Protein AF-W7QAE5-F1 (afdb_monomer_lite)

Sequence (226 aa):
MSLDELYRREYGRVLASLIRRFGYFELAEDAVQAAFEAAVVQWPVEGWPPNPVSWLIATARHKVVDQLRHQQMRERKSDELNQYLSLLLERDLEAEPLDSLRLIFACCHPALARPAQVALTLHTLGGLRTEEIARAFMVPVPTLAQRLVRAKAKIRDAGIPFEVPEDSDLDERLESVLAVIYLIFNEGYAASFGDDWVRADLCAEAIRLGRMLVRLLPAEREVRGL

Radius of gyration: 17.9 Å; chains: 1; bounding box: 50×42×42 Å

Foldseek 3Di:
DDLVLCLQQQQLLLLLLVCQLPVANVLSNVLLVVLSVVCVVPCVPPNADPDNNQSSNLSSLVSSLVVVVVVCVVVVDDPVVVVVSVVSNVDRGDRDLCSSVLVLLLLLAPLQDLLLSLLLCCVNQSVDDLVLSCVVVVHDSVVSVVSPVVSSVSSVVVVPDSDQDDPVRNPSSVVSSLVSLVVLLCCQCQVPDDPDRHNVSSNVSSVSNLVVCCVVCVVDPSSVVD

pLDDT: mean 85.57, std 8.17, range [57.91, 97.69]

Structure (mmCIF, N/CA/C/O backbone):
data_AF-W7QAE5-F1
#
_entry.id   AF-W7QAE5-F1
#
loop_
_atom_site.group_PDB
_atom_site.id
_atom_site.type_symbol
_atom_site.label_atom_id
_atom_site.label_alt_id
_atom_site.label_comp_id
_atom_site.label_asym_id
_atom_site.label_entity_id
_atom_site.label_seq_id
_atom_site.pdbx_PDB_ins_code
_atom_site.Cartn_x
_atom_site.Cartn_y
_atom_site.Cartn_z
_atom_site.occupancy
_atom_site.B_iso_or_equiv
_atom_site.auth_seq_id
_atom_site.auth_comp_id
_atom_site.auth_asym_id
_atom_site.auth_atom_id
_atom_site.pdbx_PDB_model_num
ATOM 1 N N . MET A 1 1 ? 13.932 11.090 12.006 1.00 78.81 1 MET A N 1
ATOM 2 C CA . MET A 1 1 ? 12.886 10.614 11.090 1.00 78.81 1 MET A CA 1
ATOM 3 C C . MET A 1 1 ? 11.818 11.686 11.026 1.00 78.81 1 MET A C 1
ATOM 5 O O . MET A 1 1 ? 11.295 12.041 12.076 1.00 78.81 1 MET A O 1
ATOM 9 N N . SER A 1 2 ? 11.577 12.263 9.853 1.00 88.94 2 SER A N 1
ATOM 10 C CA . SER A 1 2 ? 10.486 13.218 9.630 1.00 88.94 2 SER A CA 1
ATOM 11 C C . SER A 1 2 ? 9.156 12.485 9.399 1.00 88.94 2 SER A C 1
ATOM 13 O O . SER A 1 2 ? 9.133 11.270 9.191 1.00 88.94 2 SER A O 1
ATOM 15 N N . LEU A 1 3 ? 8.032 13.206 9.442 1.00 89.12 3 LEU A N 1
ATOM 16 C CA . LEU A 1 3 ? 6.727 12.617 9.121 1.00 89.12 3 LEU A CA 1
ATOM 17 C C . LEU A 1 3 ? 6.619 12.230 7.638 1.00 89.12 3 LEU A C 1
ATOM 19 O O . LEU A 1 3 ? 6.014 11.210 7.331 1.00 89.12 3 LEU A O 1
ATOM 23 N N . ASP A 1 4 ? 7.250 12.994 6.741 1.00 85.81 4 ASP A N 1
ATOM 24 C CA . ASP A 1 4 ? 7.322 12.672 5.308 1.00 85.81 4 ASP A CA 1
ATOM 25 C C . ASP A 1 4 ? 8.106 11.373 5.067 1.00 85.81 4 ASP A C 1
ATOM 27 O O . ASP A 1 4 ? 7.647 10.485 4.351 1.00 85.81 4 ASP A O 1
ATOM 31 N N . GLU A 1 5 ? 9.244 11.206 5.748 1.00 84.38 5 GLU A N 1
ATOM 32 C CA . GLU A 1 5 ? 10.026 9.964 5.706 1.00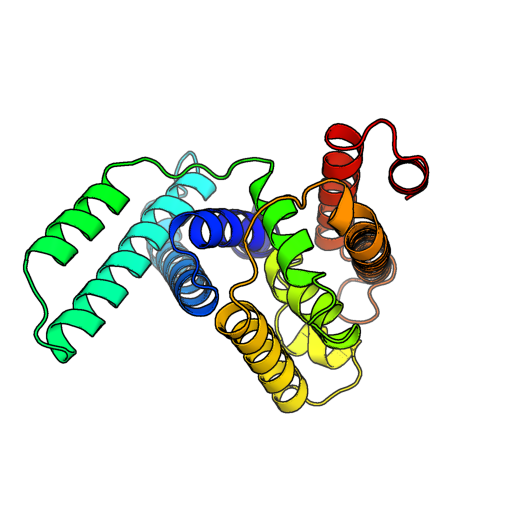 84.38 5 GLU A CA 1
ATOM 33 C C . GLU A 1 5 ? 9.224 8.771 6.242 1.00 84.38 5 GLU A C 1
ATOM 35 O O . GLU A 1 5 ? 9.270 7.683 5.666 1.00 84.38 5 GLU A O 1
ATOM 40 N N . LEU A 1 6 ? 8.470 8.964 7.333 1.00 89.12 6 LEU A N 1
ATOM 41 C CA . LEU A 1 6 ? 7.596 7.922 7.870 1.00 89.12 6 LEU A CA 1
ATOM 42 C C . LEU A 1 6 ? 6.481 7.571 6.880 1.00 89.12 6 LEU A C 1
ATOM 44 O O . LEU A 1 6 ? 6.208 6.390 6.682 1.00 89.12 6 LEU A O 1
ATOM 48 N N . TYR A 1 7 ? 5.853 8.573 6.260 1.00 88.38 7 TYR A N 1
ATOM 49 C CA . TYR A 1 7 ? 4.799 8.372 5.270 1.00 88.38 7 TYR A CA 1
ATOM 50 C C . TYR A 1 7 ? 5.299 7.505 4.118 1.00 88.38 7 TYR A C 1
ATOM 52 O O . TYR A 1 7 ? 4.759 6.425 3.894 1.00 88.38 7 TYR A O 1
ATOM 60 N N . ARG A 1 8 ? 6.390 7.908 3.458 1.00 80.62 8 ARG A N 1
ATOM 61 C CA . ARG A 1 8 ? 6.953 7.158 2.323 1.00 80.62 8 ARG A CA 1
ATOM 62 C C . ARG A 1 8 ? 7.313 5.722 2.694 1.00 80.62 8 ARG A C 1
ATOM 64 O O . ARG A 1 8 ? 7.104 4.813 1.901 1.00 80.62 8 ARG A O 1
ATOM 71 N N . ARG A 1 9 ? 7.829 5.509 3.909 1.00 82.81 9 ARG A N 1
ATOM 72 C CA . ARG A 1 9 ? 8.307 4.195 4.352 1.00 82.81 9 ARG A CA 1
ATOM 73 C C . ARG A 1 9 ? 7.203 3.264 4.850 1.00 82.81 9 ARG A C 1
ATOM 75 O O . ARG A 1 9 ? 7.307 2.052 4.689 1.00 82.81 9 ARG A O 1
ATOM 82 N N . GLU A 1 10 ? 6.187 3.795 5.523 1.00 87.25 10 GLU A N 1
ATOM 83 C CA . GLU A 1 10 ? 5.230 2.979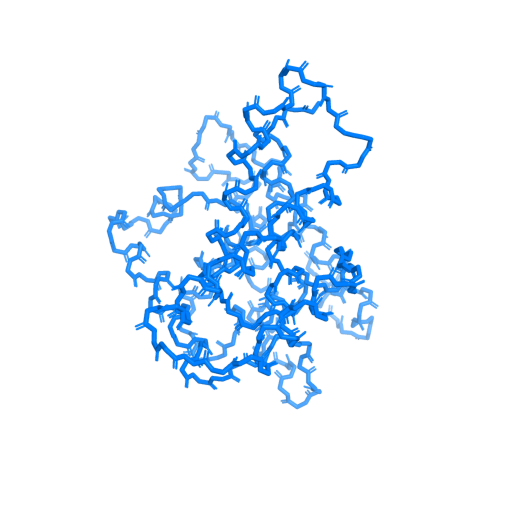 6.281 1.00 87.25 10 GLU A CA 1
ATOM 84 C C . GLU A 1 10 ? 3.812 3.010 5.699 1.00 87.25 10 GLU A C 1
ATOM 86 O O . GLU A 1 10 ? 3.018 2.133 6.044 1.00 87.25 10 GLU A O 1
ATOM 91 N N . TYR A 1 11 ? 3.493 3.929 4.775 1.00 89.12 11 TYR A N 1
ATOM 92 C CA . TYR A 1 11 ? 2.167 4.025 4.148 1.00 89.12 11 TYR A CA 1
ATOM 93 C C . TYR A 1 11 ? 1.683 2.675 3.611 1.00 89.12 11 TYR A C 1
ATOM 95 O O . TYR A 1 11 ? 0.620 2.202 4.011 1.00 89.12 11 TYR A O 1
ATOM 103 N N . GLY A 1 12 ? 2.494 2.001 2.789 1.00 87.62 12 GLY A N 1
ATOM 104 C CA . GLY A 1 12 ? 2.104 0.727 2.186 1.00 87.62 12 GLY A CA 1
ATOM 105 C C . GLY A 1 12 ? 1.929 -0.412 3.187 1.00 87.62 12 GLY A C 1
ATOM 106 O O . GLY A 1 12 ? 1.101 -1.298 2.979 1.00 87.62 12 GLY A O 1
ATOM 107 N N . ARG A 1 13 ? 2.652 -0.384 4.313 1.00 87.44 13 ARG A N 1
ATOM 108 C CA . ARG A 1 13 ? 2.500 -1.377 5.388 1.00 87.44 13 ARG A CA 1
ATOM 109 C C . ARG A 1 13 ? 1.215 -1.158 6.177 1.00 87.44 13 ARG A C 1
ATOM 111 O O . ARG A 1 13 ? 0.498 -2.123 6.439 1.00 87.44 13 ARG A O 1
ATOM 118 N N . VAL A 1 14 ? 0.910 0.092 6.523 1.00 91.56 14 VAL A N 1
ATOM 119 C CA . VAL A 1 14 ? -0.344 0.452 7.200 1.00 91.56 14 VAL A CA 1
ATOM 120 C C . VAL A 1 14 ? -1.532 0.137 6.286 1.00 91.56 14 VAL A C 1
ATOM 122 O O . VAL A 1 14 ? -2.479 -0.520 6.715 1.00 91.56 14 VAL A O 1
ATOM 125 N N . LEU A 1 15 ? -1.446 0.517 5.007 1.00 91.50 15 LEU A N 1
ATOM 126 C CA . LEU A 1 15 ? -2.477 0.256 4.007 1.00 91.50 15 LEU A CA 1
ATOM 127 C C . LEU A 1 15 ? -2.736 -1.245 3.833 1.00 91.50 15 LEU A C 1
ATOM 129 O O . LEU A 1 15 ? -3.882 -1.683 3.913 1.00 91.50 15 LEU A O 1
ATOM 133 N N . ALA A 1 16 ? -1.685 -2.049 3.650 1.00 89.38 16 ALA A N 1
ATOM 134 C CA . ALA A 1 16 ? -1.826 -3.492 3.478 1.00 89.38 16 ALA A CA 1
ATOM 135 C C . ALA A 1 16 ? -2.468 -4.179 4.699 1.00 89.38 16 ALA A C 1
ATOM 137 O O . ALA A 1 16 ? -3.303 -5.070 4.534 1.00 89.38 16 ALA A O 1
ATOM 138 N N . SER A 1 17 ? -2.136 -3.726 5.914 1.00 89.81 17 SER A N 1
ATOM 139 C CA . SER A 1 17 ? -2.743 -4.225 7.156 1.00 89.81 17 SER A CA 1
ATOM 140 C C . SER A 1 17 ? -4.253 -3.957 7.203 1.00 89.81 17 SER A C 1
ATOM 142 O O . SER A 1 17 ? -5.039 -4.851 7.532 1.00 89.81 17 SER A O 1
ATOM 144 N N . LEU A 1 18 ? -4.687 -2.756 6.800 1.00 90.75 18 LEU A N 1
ATOM 145 C CA . LEU A 1 18 ? -6.112 -2.426 6.723 1.00 90.75 18 LEU A CA 1
ATOM 146 C C . LEU A 1 18 ? -6.831 -3.199 5.619 1.00 90.75 18 LEU A C 1
ATOM 148 O O . LEU A 1 18 ? -7.907 -3.745 5.860 1.00 90.75 18 LEU A O 1
ATOM 152 N N . ILE A 1 19 ? -6.247 -3.281 4.424 1.00 88.56 19 ILE A N 1
ATOM 153 C CA . ILE A 1 19 ? -6.849 -3.994 3.294 1.00 88.56 19 ILE A CA 1
ATOM 154 C C . ILE A 1 19 ? -7.066 -5.467 3.641 1.00 88.56 19 ILE A C 1
ATOM 156 O O . ILE A 1 19 ? -8.148 -5.989 3.390 1.00 88.56 19 ILE A O 1
ATOM 160 N N . ARG A 1 20 ? -6.100 -6.127 4.291 1.00 86.19 20 ARG A N 1
ATOM 161 C CA . ARG A 1 20 ? -6.274 -7.510 4.755 1.00 86.19 20 ARG A CA 1
ATOM 162 C C . ARG A 1 20 ? -7.489 -7.663 5.668 1.00 86.19 20 ARG A C 1
ATOM 164 O O . ARG A 1 20 ? -8.192 -8.668 5.600 1.00 86.19 20 ARG A O 1
ATOM 171 N N . ARG A 1 21 ? -7.723 -6.694 6.555 1.00 84.50 21 ARG A N 1
ATOM 172 C CA . ARG A 1 21 ? -8.799 -6.778 7.544 1.00 84.50 21 ARG A CA 1
ATOM 173 C C . ARG A 1 21 ? -10.170 -6.449 6.968 1.00 84.50 21 ARG A C 1
ATOM 175 O O . ARG A 1 21 ? -11.147 -7.091 7.348 1.00 84.50 21 ARG A O 1
ATOM 182 N N . PHE A 1 22 ? -10.239 -5.423 6.128 1.00 83.00 22 PHE A N 1
ATOM 183 C CA . PHE A 1 22 ? -11.499 -4.833 5.683 1.00 83.00 22 PHE A CA 1
ATOM 184 C C . PHE A 1 22 ? -11.856 -5.188 4.237 1.00 83.00 22 PHE A C 1
ATOM 186 O O . PHE A 1 22 ? -13.024 -5.105 3.882 1.00 83.00 22 PHE A O 1
ATOM 193 N N . GLY A 1 23 ? -10.890 -5.592 3.409 1.00 77.88 23 GLY A N 1
ATOM 194 C CA . GLY A 1 23 ? -11.098 -6.007 2.017 1.00 77.88 23 GLY A CA 1
ATOM 195 C C . GLY A 1 23 ? -11.379 -4.867 1.032 1.00 77.88 23 GLY A C 1
ATOM 196 O O . GLY A 1 23 ? -11.595 -5.123 -0.149 1.00 77.88 23 GLY A O 1
ATOM 197 N N . TYR A 1 24 ? -11.372 -3.610 1.487 1.00 80.38 24 TYR A N 1
ATOM 198 C CA . TYR A 1 24 ? -11.731 -2.449 0.670 1.00 80.38 24 TYR A CA 1
ATOM 199 C C . TYR A 1 24 ? -10.552 -1.496 0.506 1.00 80.38 24 TYR A C 1
ATOM 201 O O . TYR A 1 24 ? -10.087 -0.903 1.475 1.00 80.38 24 TYR A O 1
ATOM 209 N N . PHE A 1 25 ? -10.116 -1.327 -0.744 1.00 84.06 25 PHE A N 1
ATOM 210 C CA . PHE A 1 25 ? -8.968 -0.496 -1.103 1.00 84.06 25 PHE A CA 1
ATOM 211 C C . PHE A 1 25 ? -9.183 0.980 -0.746 1.00 84.06 25 PHE A C 1
ATOM 213 O O . PHE A 1 25 ? -8.441 1.534 0.055 1.00 84.06 25 PHE A O 1
ATOM 220 N N . GLU A 1 26 ? -10.246 1.577 -1.289 1.00 84.25 26 GLU A N 1
ATOM 221 C CA . GLU A 1 26 ? -10.556 3.007 -1.125 1.00 84.25 26 GLU A CA 1
ATOM 222 C C . GLU A 1 26 ? -10.764 3.370 0.352 1.00 84.25 26 GLU A C 1
ATOM 224 O O . GLU A 1 26 ? -10.181 4.317 0.865 1.00 84.25 26 GLU A O 1
ATOM 229 N N . LEU A 1 27 ? -11.533 2.544 1.070 1.00 88.00 27 LEU A N 1
ATOM 230 C CA . LEU A 1 27 ? -11.813 2.745 2.491 1.00 88.00 27 LEU A CA 1
ATOM 231 C C . LEU A 1 27 ? -10.533 2.695 3.336 1.00 88.00 27 LEU A C 1
ATOM 233 O O . LEU A 1 27 ? -10.376 3.457 4.287 1.00 88.00 27 LEU A O 1
ATOM 237 N N . ALA A 1 28 ? -9.619 1.785 2.998 1.00 91.25 28 ALA A N 1
ATOM 238 C CA . ALA A 1 28 ? -8.342 1.683 3.678 1.00 91.25 28 ALA A CA 1
ATOM 239 C C . ALA A 1 28 ? -7.451 2.897 3.379 1.00 91.25 28 ALA A C 1
ATOM 241 O O . ALA A 1 28 ? -6.862 3.445 4.306 1.00 91.25 28 ALA A O 1
ATOM 242 N N . GLU A 1 29 ? -7.368 3.352 2.128 1.00 90.56 29 GLU A N 1
ATOM 243 C CA . GLU A 1 29 ? -6.557 4.519 1.761 1.00 90.56 29 GLU A CA 1
ATOM 244 C C . GLU A 1 29 ? -7.030 5.799 2.442 1.00 90.56 29 GLU A C 1
ATOM 246 O O . GLU A 1 29 ? -6.207 6.487 3.049 1.00 90.56 29 GLU A O 1
ATOM 251 N N . ASP A 1 30 ? -8.335 6.077 2.401 1.00 91.62 30 ASP A N 1
ATOM 252 C CA . ASP A 1 30 ? -8.932 7.239 3.064 1.00 91.62 30 ASP A CA 1
ATOM 253 C C . ASP A 1 30 ? -8.624 7.223 4.566 1.00 91.62 30 ASP A C 1
ATOM 255 O O . ASP A 1 30 ? -8.260 8.237 5.165 1.00 91.62 30 ASP A O 1
ATOM 259 N N . ALA A 1 31 ? -8.720 6.048 5.189 1.00 94.50 31 ALA A N 1
ATOM 260 C CA . ALA A 1 31 ? -8.428 5.887 6.602 1.00 94.50 31 ALA A CA 1
ATOM 261 C C . ALA A 1 31 ? -6.942 6.076 6.939 1.00 94.50 31 ALA A C 1
ATOM 263 O O . ALA A 1 31 ? -6.628 6.695 7.960 1.00 94.50 31 ALA A O 1
ATOM 264 N N . VAL A 1 32 ? -6.024 5.570 6.105 1.00 94.31 32 VAL A N 1
ATOM 265 C CA . VAL A 1 32 ? -4.583 5.806 6.284 1.00 94.31 32 VAL A CA 1
ATOM 266 C C . VAL A 1 32 ? -4.268 7.291 6.134 1.00 94.31 32 VAL A C 1
ATOM 268 O O . VAL A 1 32 ? -3.558 7.841 6.974 1.00 94.31 32 VAL A O 1
ATOM 271 N N . GLN A 1 33 ? -4.822 7.961 5.121 1.00 92.94 33 GLN A N 1
ATOM 272 C CA . GLN A 1 33 ? -4.641 9.403 4.931 1.00 92.94 33 GLN A CA 1
ATOM 273 C C . GLN A 1 33 ? -5.141 10.187 6.148 1.00 92.94 33 GLN A C 1
ATOM 275 O O . GLN A 1 33 ? -4.377 10.959 6.724 1.00 92.94 33 GLN A O 1
ATOM 280 N N . ALA A 1 34 ? -6.350 9.897 6.632 1.00 95.12 34 ALA A N 1
ATOM 281 C CA . ALA A 1 34 ? -6.903 10.527 7.829 1.00 95.12 34 ALA A CA 1
ATOM 282 C C . ALA A 1 34 ? -6.068 10.261 9.100 1.00 95.12 34 ALA A C 1
ATOM 284 O O . ALA A 1 34 ? -6.032 11.093 10.010 1.00 95.12 34 ALA A O 1
ATOM 285 N N . ALA A 1 35 ? -5.392 9.112 9.194 1.00 96.25 35 ALA A N 1
ATOM 286 C CA . ALA A 1 35 ? -4.477 8.825 10.297 1.00 96.25 35 ALA A CA 1
ATOM 287 C C . ALA A 1 35 ? -3.186 9.650 10.212 1.00 96.25 35 ALA A C 1
ATOM 289 O O . ALA A 1 35 ? -2.729 10.169 11.230 1.00 96.25 35 ALA A O 1
ATOM 290 N N . PHE A 1 36 ? -2.620 9.823 9.015 1.00 95.19 36 PHE A N 1
ATOM 291 C CA . PHE A 1 36 ? -1.477 10.716 8.817 1.00 95.19 36 PHE A CA 1
ATOM 292 C C . PHE A 1 36 ? -1.849 12.186 9.038 1.00 95.19 36 PHE A C 1
ATOM 294 O O . PHE A 1 36 ? -1.081 12.907 9.667 1.00 95.19 36 PHE A O 1
ATOM 301 N N . GLU A 1 37 ? -3.035 12.626 8.617 1.00 95.81 37 GLU A N 1
ATOM 302 C CA . GLU A 1 37 ? -3.555 13.962 8.937 1.00 95.81 37 GLU A CA 1
ATOM 303 C C . GLU A 1 37 ? -3.645 14.182 10.452 1.00 95.81 37 GLU A C 1
ATOM 305 O O . GLU A 1 37 ? -3.198 15.210 10.963 1.00 95.81 37 GLU A O 1
ATOM 310 N N . ALA A 1 38 ? -4.154 13.195 11.195 1.00 96.31 38 ALA A N 1
ATOM 311 C CA . ALA A 1 38 ? -4.186 13.258 12.652 1.00 96.31 38 ALA A CA 1
ATOM 312 C C . ALA A 1 38 ? -2.770 13.336 13.254 1.00 96.31 38 ALA A C 1
ATOM 314 O O . ALA A 1 38 ? -2.539 14.125 14.169 1.00 96.31 38 ALA A O 1
ATOM 315 N N . ALA A 1 39 ? -1.806 12.586 12.710 1.00 96.44 39 ALA A N 1
ATOM 316 C CA . ALA A 1 39 ? -0.406 12.647 13.132 1.00 96.44 39 ALA A CA 1
ATOM 317 C C . ALA A 1 39 ? 0.219 14.039 12.913 1.00 96.44 39 ALA A C 1
ATOM 319 O O . ALA A 1 39 ? 0.919 14.530 13.800 1.00 96.44 39 ALA A O 1
ATOM 320 N N . VAL A 1 40 ? -0.069 14.700 11.778 1.00 96.12 40 VAL A N 1
ATOM 321 C CA . VAL A 1 40 ? 0.389 16.078 11.485 1.00 96.12 40 VAL A CA 1
ATOM 322 C C . VAL A 1 40 ? -0.070 17.053 12.569 1.00 96.12 40 VAL A C 1
ATOM 324 O O . VAL A 1 40 ? 0.682 17.950 12.942 1.00 96.12 40 VAL A O 1
ATOM 327 N N . VAL A 1 41 ? -1.294 16.892 13.071 1.00 95.69 41 VAL A N 1
ATOM 328 C CA . VAL A 1 41 ? -1.876 17.796 14.071 1.00 95.69 41 VAL A CA 1
ATOM 329 C C . VAL A 1 41 ? -1.401 17.453 15.485 1.00 95.69 41 VAL A C 1
ATOM 331 O O . VAL A 1 41 ? -1.060 18.350 16.253 1.00 95.69 41 VAL A O 1
ATOM 334 N N . GLN A 1 42 ? -1.371 16.167 15.838 1.00 95.69 42 GLN A N 1
ATOM 335 C CA . GLN A 1 42 ? -1.201 15.722 17.222 1.00 95.69 42 GLN A CA 1
ATOM 336 C C . GLN A 1 42 ? 0.268 15.609 17.648 1.00 95.69 42 GLN A C 1
ATOM 338 O O . GLN A 1 42 ? 0.634 16.063 18.733 1.00 95.69 42 GLN A O 1
ATOM 343 N N . TRP A 1 43 ? 1.139 15.042 16.808 1.00 96.19 43 TRP A N 1
ATOM 344 C CA . TRP A 1 43 ? 2.523 14.743 17.203 1.00 96.19 43 TRP A CA 1
ATOM 345 C C . TRP A 1 43 ? 3.407 15.974 17.453 1.00 96.19 43 TRP A C 1
ATOM 347 O O . TRP A 1 43 ? 4.276 15.888 18.321 1.00 96.19 43 TRP A O 1
ATOM 357 N N . PRO A 1 44 ? 3.226 17.129 16.779 1.00 94.56 44 PRO A N 1
ATOM 358 C CA . PRO A 1 44 ? 3.975 18.336 17.132 1.00 94.56 44 PRO A CA 1
ATOM 359 C C . PRO A 1 44 ? 3.673 18.862 18.540 1.00 94.56 44 PRO A C 1
ATOM 361 O O . PRO A 1 44 ? 4.527 19.516 19.134 1.00 94.56 44 PRO A O 1
ATOM 364 N N . VAL A 1 45 ? 2.471 18.593 19.065 1.00 94.75 45 VAL A N 1
ATOM 365 C CA . VAL A 1 45 ? 2.017 19.076 20.379 1.00 94.75 45 VAL A CA 1
ATOM 366 C C . VAL A 1 45 ? 2.299 18.047 21.473 1.00 94.75 45 VAL A C 1
ATOM 368 O O . VAL A 1 45 ? 2.824 18.393 22.526 1.00 94.75 45 VAL A O 1
ATOM 371 N N . GLU A 1 46 ? 1.964 16.783 21.225 1.00 94.69 46 GLU A N 1
ATOM 372 C CA . GLU A 1 46 ? 2.027 15.707 22.225 1.00 94.69 46 GLU A CA 1
ATOM 373 C C . GLU A 1 46 ? 3.339 14.912 22.181 1.00 94.69 46 GLU A C 1
ATOM 375 O O . GLU A 1 46 ? 3.630 14.119 23.077 1.00 94.69 46 GLU A O 1
ATOM 380 N N . GLY A 1 47 ? 4.155 15.142 21.153 1.00 93.00 47 GLY A N 1
ATOM 381 C CA . GLY A 1 47 ? 5.340 14.352 20.865 1.00 93.00 47 GLY A CA 1
ATOM 382 C C . GLY A 1 47 ? 5.032 13.101 20.043 1.00 93.00 47 GLY A C 1
ATOM 383 O O . GLY A 1 47 ? 3.885 12.727 19.791 1.00 93.00 47 GLY A O 1
ATOM 384 N N . TRP A 1 48 ? 6.101 12.449 19.590 1.00 94.62 48 TRP A N 1
ATOM 385 C CA . TRP A 1 48 ? 5.992 11.219 18.814 1.00 94.62 48 TRP A CA 1
ATOM 386 C C . TRP A 1 48 ? 5.624 10.041 19.723 1.00 94.62 48 TRP A C 1
ATOM 388 O O . TRP A 1 48 ? 6.270 9.852 20.759 1.00 94.62 48 TRP A O 1
ATOM 398 N N . PRO A 1 49 ? 4.645 9.204 19.338 1.00 94.06 49 PRO A N 1
ATOM 399 C CA . PRO A 1 49 ? 4.345 7.988 20.081 1.00 94.06 49 PRO A CA 1
ATOM 400 C C . PRO A 1 49 ? 5.540 7.013 20.039 1.00 94.06 49 PRO A C 1
ATOM 402 O O . PRO A 1 49 ? 6.272 6.985 19.046 1.00 94.06 49 PRO A O 1
ATOM 405 N N . PRO A 1 50 ? 5.719 6.146 21.058 1.00 90.62 50 PRO A N 1
ATOM 406 C CA . PRO A 1 50 ? 6.816 5.169 21.096 1.00 90.62 50 PRO A CA 1
ATOM 407 C C . PRO A 1 50 ? 6.832 4.204 19.903 1.00 90.62 50 PRO A C 1
ATOM 409 O O . PRO A 1 50 ? 7.896 3.772 19.464 1.00 90.62 50 PRO A O 1
ATOM 412 N N . ASN A 1 51 ? 5.651 3.877 19.367 1.00 91.50 51 ASN A N 1
ATOM 413 C CA . ASN A 1 51 ? 5.490 3.101 18.142 1.00 91.50 51 ASN A CA 1
ATOM 414 C C . ASN A 1 51 ? 4.543 3.836 17.168 1.00 91.50 51 ASN A C 1
ATOM 416 O O . ASN A 1 51 ? 3.324 3.647 17.232 1.00 91.50 51 ASN A O 1
ATOM 420 N N . PRO A 1 52 ? 5.089 4.671 16.262 1.00 93.19 52 PRO A N 1
ATOM 421 C CA . PRO A 1 52 ? 4.298 5.442 15.302 1.00 93.19 52 PRO A CA 1
ATOM 422 C C . PRO A 1 52 ? 3.473 4.586 14.345 1.00 93.19 52 PRO A C 1
ATOM 424 O O . PRO A 1 52 ? 2.355 4.959 14.007 1.00 93.19 52 PRO A O 1
ATOM 427 N N . VAL A 1 53 ? 3.985 3.421 13.936 1.00 91.69 53 VAL A N 1
ATOM 428 C CA . VAL A 1 53 ? 3.289 2.540 12.986 1.00 91.69 53 VAL A CA 1
ATOM 429 C C . VAL A 1 53 ? 2.054 1.921 13.633 1.00 91.69 53 VAL A C 1
ATOM 431 O O . VAL A 1 53 ? 0.970 1.990 13.060 1.00 91.69 53 VAL A O 1
ATOM 434 N N . SER A 1 54 ? 2.182 1.376 14.846 1.00 92.06 54 SER A N 1
ATOM 435 C CA . SER A 1 54 ? 1.028 0.840 15.580 1.00 92.06 54 SER A CA 1
ATOM 436 C C . SER A 1 54 ? -0.003 1.925 15.886 1.00 92.06 54 SER A C 1
ATOM 438 O O . SER A 1 54 ? -1.200 1.670 15.780 1.00 92.06 54 SER A O 1
ATOM 440 N N . TRP A 1 55 ? 0.444 3.147 16.198 1.00 95.00 55 TRP A N 1
ATOM 441 C CA . TRP A 1 55 ? -0.458 4.285 16.373 1.00 95.00 55 TRP A CA 1
ATOM 442 C C . TRP A 1 55 ? -1.226 4.600 15.082 1.00 95.00 55 TRP A C 1
ATOM 444 O O . TRP A 1 55 ? -2.446 4.728 15.119 1.00 95.00 55 TRP A O 1
ATOM 454 N N . LEU A 1 56 ? -0.546 4.653 13.930 1.00 95.31 56 LEU A N 1
ATOM 455 C CA . LEU A 1 56 ? -1.186 4.902 12.633 1.00 95.31 56 LEU A CA 1
ATOM 456 C C . LEU A 1 56 ? -2.212 3.820 12.285 1.00 95.31 56 LEU A C 1
ATOM 458 O O . LEU A 1 56 ? -3.320 4.154 11.875 1.00 95.31 56 LEU A O 1
ATOM 462 N N . ILE A 1 57 ? -1.882 2.540 12.491 1.00 93.31 57 ILE A N 1
ATOM 463 C CA . ILE A 1 57 ? -2.811 1.426 12.244 1.00 93.31 57 ILE A CA 1
ATOM 464 C C . ILE A 1 57 ? -4.036 1.538 13.152 1.00 93.31 57 ILE A C 1
ATOM 466 O O . ILE A 1 57 ? -5.164 1.432 12.673 1.00 93.31 57 ILE A O 1
ATOM 470 N N . ALA A 1 58 ? -3.836 1.794 14.447 1.00 92.94 58 ALA A N 1
ATOM 471 C CA . ALA A 1 58 ? -4.930 1.940 15.401 1.00 92.94 58 ALA A CA 1
ATOM 472 C C . ALA A 1 58 ? -5.837 3.131 15.053 1.00 92.94 58 ALA A C 1
ATOM 474 O O . ALA A 1 58 ? -7.062 2.993 15.041 1.00 92.94 58 ALA A O 1
ATOM 475 N N . THR A 1 59 ? -5.257 4.287 14.726 1.00 94.94 59 THR A N 1
ATOM 476 C CA . THR A 1 59 ? -6.001 5.484 14.315 1.00 94.94 59 THR A CA 1
ATOM 477 C C . THR A 1 59 ? -6.775 5.230 13.025 1.00 94.94 59 THR A C 1
ATOM 479 O O . THR A 1 59 ? -7.976 5.497 12.967 1.00 94.94 59 THR A O 1
ATOM 482 N N . ALA A 1 60 ? -6.136 4.650 12.010 1.00 94.38 60 ALA A N 1
ATOM 483 C CA . ALA A 1 60 ? -6.782 4.368 10.736 1.00 94.38 60 ALA A CA 1
ATOM 484 C C . ALA A 1 60 ? -7.905 3.325 10.883 1.00 94.38 60 ALA A C 1
ATOM 486 O O . ALA A 1 60 ? -8.980 3.479 10.308 1.00 94.38 60 ALA A O 1
ATOM 487 N N . ARG A 1 61 ? -7.730 2.311 11.739 1.00 91.56 61 ARG A N 1
ATOM 488 C CA . ARG A 1 61 ? -8.778 1.326 12.054 1.00 91.56 61 ARG A CA 1
ATOM 489 C C . ARG A 1 61 ? -10.046 1.992 12.602 1.00 91.56 61 ARG A C 1
ATOM 491 O O . ARG A 1 61 ? -11.146 1.638 12.178 1.00 91.56 61 ARG A O 1
ATOM 498 N N . HIS A 1 62 ? -9.905 2.965 13.505 1.00 91.88 62 HIS A N 1
ATOM 499 C CA . HIS A 1 62 ? -11.050 3.739 13.995 1.00 91.88 62 HIS A CA 1
ATOM 500 C C . HIS A 1 62 ? -11.718 4.528 12.864 1.00 91.88 62 HIS A C 1
ATOM 502 O O . HIS A 1 62 ? -12.937 4.468 12.727 1.00 91.88 62 HIS A O 1
ATOM 508 N N . LYS A 1 63 ? -10.930 5.173 11.992 1.00 92.81 63 LYS A N 1
ATOM 509 C CA . LYS A 1 63 ? -11.454 5.924 10.839 1.00 92.81 63 LYS A CA 1
ATOM 510 C C . LYS A 1 63 ? -12.270 5.051 9.883 1.00 92.81 63 LYS A C 1
ATOM 512 O O . LYS A 1 63 ? -13.359 5.466 9.492 1.00 92.81 63 LYS A O 1
ATOM 517 N N . VAL A 1 64 ? -11.802 3.838 9.573 1.00 91.06 64 VAL A N 1
ATOM 518 C CA . VAL A 1 64 ? -12.557 2.870 8.756 1.00 91.06 64 VAL A CA 1
ATOM 519 C C . VAL A 1 64 ? -13.923 2.574 9.381 1.00 91.06 64 VAL A C 1
ATOM 521 O O . VAL A 1 64 ? -14.954 2.626 8.710 1.00 91.06 64 VAL A O 1
ATOM 524 N N . VAL A 1 65 ? -13.950 2.263 10.679 1.00 87.62 65 VAL A N 1
ATOM 525 C CA . VAL A 1 65 ? -15.193 1.907 11.376 1.00 87.62 65 VAL A CA 1
ATOM 526 C C . VAL A 1 65 ? -16.152 3.090 11.461 1.00 87.62 65 VAL A C 1
ATOM 528 O O . VAL A 1 65 ? -17.351 2.911 11.242 1.00 87.62 65 VAL A O 1
ATOM 531 N N . ASP A 1 66 ? -15.644 4.294 11.710 1.00 88.38 66 ASP A N 1
ATOM 532 C CA . ASP A 1 66 ? -16.451 5.513 11.736 1.00 88.38 66 ASP A CA 1
ATOM 533 C C . ASP A 1 66 ? -17.097 5.785 10.370 1.00 88.38 66 ASP A C 1
ATOM 535 O O . ASP A 1 66 ? -18.296 6.067 10.292 1.00 88.38 66 ASP A O 1
ATOM 539 N N . GLN A 1 67 ? -16.349 5.620 9.276 1.00 85.38 67 GLN A N 1
ATOM 540 C CA . GLN A 1 67 ? -16.882 5.748 7.917 1.00 85.38 67 GLN A CA 1
ATOM 541 C C . GLN A 1 67 ? -17.976 4.709 7.624 1.00 85.38 67 GLN A C 1
ATOM 543 O O . GLN A 1 67 ? -19.041 5.066 7.113 1.00 85.38 67 GLN A O 1
ATOM 548 N N . LEU A 1 68 ? -17.768 3.445 8.011 1.00 83.50 68 LEU A N 1
ATOM 549 C CA . LEU A 1 68 ? -18.766 2.382 7.840 1.00 83.50 68 LEU A CA 1
ATOM 550 C C . LEU A 1 68 ? -20.036 2.639 8.663 1.00 83.50 68 LEU A C 1
ATOM 552 O O . LEU A 1 68 ? -21.143 2.419 8.165 1.00 83.50 68 LEU A O 1
ATOM 556 N N . ARG A 1 69 ? -19.901 3.151 9.892 1.00 83.06 69 ARG A N 1
ATOM 557 C CA . ARG A 1 69 ? -21.039 3.569 10.727 1.00 83.06 69 ARG A CA 1
ATOM 558 C C . ARG A 1 69 ? -21.804 4.724 10.086 1.00 83.06 69 ARG A C 1
ATOM 560 O O . ARG A 1 69 ? -23.032 4.690 10.020 1.00 83.06 69 ARG A O 1
ATOM 567 N N . HIS A 1 70 ? -21.102 5.727 9.558 1.00 80.50 70 HIS A N 1
ATOM 568 C CA . HIS A 1 70 ? -21.731 6.850 8.862 1.00 80.50 70 HIS A CA 1
ATOM 569 C C . HIS A 1 70 ? -22.489 6.418 7.601 1.00 80.50 70 HIS A C 1
ATOM 571 O O . HIS A 1 70 ? -23.594 6.910 7.355 1.00 80.50 70 HIS A O 1
ATOM 577 N N . GLN A 1 71 ? -21.940 5.484 6.822 1.00 76.25 71 GLN A N 1
ATOM 578 C CA . GLN A 1 71 ? -22.625 4.929 5.656 1.00 76.25 71 GLN A CA 1
ATOM 579 C C . GLN A 1 71 ? -23.897 4.164 6.059 1.00 76.25 71 GLN A C 1
ATOM 581 O O . GLN A 1 71 ? -24.947 4.343 5.446 1.00 76.25 71 GLN A O 1
ATOM 586 N N . GLN A 1 72 ? -23.858 3.400 7.152 1.00 72.81 72 GLN A N 1
ATOM 587 C CA . GLN A 1 72 ? -25.035 2.688 7.664 1.00 72.81 72 GLN A CA 1
ATOM 588 C C . GLN A 1 72 ? -26.124 3.600 8.213 1.00 72.81 72 GLN A C 1
ATOM 590 O O . GLN A 1 72 ? -27.300 3.347 7.965 1.00 72.81 72 GLN A O 1
ATOM 595 N N . MET A 1 73 ? -25.758 4.670 8.923 1.00 67.50 73 MET A N 1
ATOM 596 C CA . MET A 1 73 ? -26.727 5.664 9.394 1.00 67.50 73 MET A CA 1
ATOM 597 C C . MET A 1 73 ? -27.508 6.280 8.228 1.00 67.50 73 MET A C 1
ATOM 599 O O . MET A 1 73 ? -28.697 6.572 8.363 1.00 67.50 73 MET A O 1
ATOM 603 N N . ARG A 1 74 ? -26.866 6.429 7.061 1.00 67.94 74 ARG A N 1
ATOM 604 C CA . ARG A 1 74 ? -27.527 6.857 5.819 1.00 67.94 74 ARG A CA 1
ATOM 605 C C . ARG A 1 74 ? -28.443 5.773 5.234 1.00 67.94 74 ARG A C 1
ATOM 607 O O . ARG A 1 74 ? -29.484 6.112 4.682 1.00 67.94 74 ARG A O 1
ATOM 614 N N . GLU A 1 75 ? -28.091 4.496 5.387 1.00 70.62 75 GLU A N 1
ATOM 615 C CA . GLU A 1 75 ? -28.840 3.337 4.868 1.00 70.62 75 GLU A CA 1
ATOM 616 C C . GLU A 1 75 ? -29.891 2.747 5.839 1.00 70.62 75 GLU A C 1
ATOM 618 O O . GLU A 1 75 ? -30.633 1.849 5.447 1.00 70.62 75 GLU A O 1
ATOM 623 N N . ARG A 1 76 ? -29.993 3.242 7.085 1.00 65.50 76 ARG A N 1
ATOM 624 C CA . ARG A 1 76 ? -30.895 2.745 8.155 1.00 65.50 76 ARG A CA 1
ATOM 625 C C . ARG A 1 76 ? -30.789 1.225 8.416 1.00 65.50 76 ARG A C 1
ATOM 627 O O . ARG A 1 76 ? -31.810 0.546 8.522 1.00 65.50 76 ARG A O 1
ATOM 634 N N . LYS A 1 77 ? -29.571 0.675 8.515 1.00 64.25 77 LYS A N 1
ATOM 635 C CA . LYS A 1 77 ? -29.324 -0.764 8.789 1.00 64.25 77 LYS A CA 1
ATOM 636 C C . LYS A 1 77 ? -28.967 -1.089 10.258 1.00 64.25 77 LYS A C 1
ATOM 638 O O . LYS A 1 77 ? -28.545 -0.213 11.000 1.00 64.25 77 LYS A O 1
ATOM 643 N N . SER A 1 78 ? -29.196 -2.368 10.601 1.00 67.88 78 SER A N 1
ATOM 644 C CA . SER A 1 78 ? -29.327 -3.066 11.909 1.00 67.88 78 SER A CA 1
ATOM 645 C C . SER A 1 78 ? -28.168 -2.973 12.929 1.00 67.88 78 SER A C 1
ATOM 647 O O . SER A 1 78 ? -27.001 -2.891 12.552 1.00 67.88 78 SER A O 1
ATOM 649 N N . ASP A 1 79 ? -28.500 -3.129 14.223 1.00 72.25 79 ASP A N 1
ATOM 650 C CA . ASP A 1 79 ? -27.592 -3.224 15.387 1.00 72.25 79 ASP A CA 1
ATOM 651 C C . ASP A 1 79 ? -26.537 -4.346 15.290 1.00 72.25 79 ASP A C 1
ATOM 653 O O . ASP A 1 79 ? -25.444 -4.230 15.850 1.00 72.25 79 ASP A O 1
ATOM 657 N N . GLU A 1 80 ? -26.822 -5.417 14.547 1.00 73.38 80 GLU A N 1
ATOM 658 C CA . GLU A 1 80 ? -25.903 -6.549 14.340 1.00 73.38 80 GLU A CA 1
ATOM 659 C C . GLU A 1 80 ? -24.593 -6.121 13.665 1.00 73.38 80 GLU A C 1
ATOM 661 O O . GLU A 1 80 ? -23.508 -6.598 14.004 1.00 73.38 80 GLU A O 1
ATOM 666 N N . LEU A 1 81 ? -24.671 -5.167 12.737 1.00 72.88 81 LEU A N 1
ATOM 667 C CA . LEU A 1 81 ? -23.498 -4.665 12.037 1.00 72.88 81 LEU A CA 1
ATOM 668 C C . LEU A 1 81 ? -22.661 -3.745 12.938 1.00 72.88 81 LEU A C 1
ATOM 670 O O . LEU A 1 81 ? -21.434 -3.779 12.868 1.00 72.88 81 LEU A O 1
ATOM 674 N N . ASN A 1 82 ? -23.293 -2.999 13.851 1.00 76.75 82 ASN A N 1
ATOM 675 C CA . ASN A 1 82 ? -22.577 -2.240 14.879 1.00 76.75 82 ASN A CA 1
ATOM 676 C C . ASN A 1 82 ? -21.798 -3.166 15.822 1.00 76.75 82 ASN A C 1
ATOM 678 O O . ASN A 1 82 ? -20.647 -2.868 16.141 1.00 76.75 82 ASN A O 1
ATOM 682 N N . GLN A 1 83 ? -22.385 -4.299 16.225 1.00 79.94 83 GLN A N 1
ATOM 683 C CA . GLN A 1 83 ? -21.672 -5.317 17.005 1.00 79.94 83 GLN A CA 1
ATOM 684 C C . GLN A 1 83 ? -20.502 -5.910 16.216 1.00 79.94 83 GLN A C 1
ATOM 686 O O . GLN A 1 83 ? -19.391 -5.981 16.740 1.00 79.94 83 GLN A O 1
ATOM 691 N N . TYR A 1 84 ? -20.710 -6.258 14.943 1.00 80.31 84 TYR A N 1
ATOM 692 C CA . TYR A 1 84 ? -19.638 -6.753 14.079 1.00 80.31 84 TYR A CA 1
ATOM 693 C C . TYR A 1 84 ? -18.479 -5.752 13.957 1.00 80.31 84 TYR A C 1
ATOM 695 O O . TYR A 1 84 ? -17.323 -6.125 14.144 1.00 80.31 84 TYR A O 1
ATOM 703 N N . LEU A 1 85 ? -18.765 -4.470 13.709 1.00 80.69 85 LEU A N 1
ATOM 704 C CA . LEU A 1 85 ? -17.738 -3.428 13.619 1.00 80.69 85 LEU A CA 1
ATOM 705 C C . LEU A 1 85 ? -16.993 -3.212 14.944 1.00 80.69 85 LEU A C 1
ATOM 707 O O . LEU A 1 85 ? -15.784 -2.985 14.926 1.00 80.69 85 LEU A O 1
ATOM 711 N N . SER A 1 86 ? -17.674 -3.317 16.087 1.00 81.44 86 SER A N 1
ATOM 712 C CA . SER A 1 86 ? -17.018 -3.263 17.401 1.00 81.44 86 SER A CA 1
ATOM 713 C C . SER A 1 86 ? -16.058 -4.442 17.600 1.00 81.44 86 SER A C 1
ATOM 715 O O . SER A 1 86 ? -14.911 -4.229 17.985 1.00 81.44 86 SER A O 1
ATOM 717 N N . LEU A 1 87 ? -16.446 -5.660 17.203 1.00 81.00 87 LEU A N 1
ATOM 718 C CA . LEU A 1 87 ? -15.551 -6.827 17.212 1.00 81.00 87 LEU A CA 1
ATOM 719 C C . LEU A 1 87 ? -14.341 -6.657 16.273 1.00 81.00 87 LEU A C 1
ATOM 721 O O . LEU A 1 87 ? -13.270 -7.223 16.515 1.00 81.00 87 LEU A O 1
ATOM 725 N N . LEU A 1 88 ? -14.477 -5.884 15.186 1.00 76.12 88 LEU A N 1
ATOM 726 C CA . LEU A 1 88 ? -13.340 -5.547 14.323 1.00 76.12 88 LEU A CA 1
ATOM 727 C C . LEU A 1 88 ? -12.323 -4.634 15.022 1.00 76.12 88 LEU A C 1
ATOM 729 O O . LEU A 1 88 ? -11.133 -4.763 14.730 1.00 76.12 88 LEU A O 1
ATOM 733 N N . LEU A 1 89 ? -12.772 -3.758 15.929 1.00 78.38 89 LEU A N 1
ATOM 734 C CA . LEU A 1 89 ? -11.918 -2.871 16.728 1.00 78.38 89 LEU A CA 1
ATOM 735 C C . LEU A 1 89 ? -11.245 -3.581 17.905 1.00 78.38 89 LEU A C 1
ATOM 737 O O . LEU A 1 89 ? -10.127 -3.222 18.255 1.00 78.38 89 LEU A O 1
ATOM 741 N N . GLU A 1 90 ? -11.896 -4.572 18.510 1.00 75.88 90 GLU A N 1
ATOM 742 C CA . GLU A 1 90 ? -11.357 -5.280 19.682 1.00 75.88 90 GLU A CA 1
ATOM 743 C C . GLU A 1 90 ? -10.149 -6.167 19.355 1.00 75.88 90 GLU A C 1
ATOM 745 O O . GLU A 1 90 ? -9.322 -6.438 20.222 1.00 75.88 90 GLU A O 1
ATOM 750 N N . ARG A 1 91 ? -10.016 -6.619 18.102 1.00 67.00 91 ARG A N 1
ATOM 751 C CA . ARG A 1 91 ? -8.856 -7.408 17.664 1.00 67.00 91 ARG A CA 1
ATOM 752 C C . ARG A 1 91 ? -7.741 -6.476 17.214 1.00 67.00 91 ARG A C 1
ATOM 754 O O . ARG A 1 91 ? -7.922 -5.708 16.264 1.00 67.00 91 ARG A O 1
ATOM 761 N N . ASP A 1 92 ? -6.591 -6.572 17.871 1.00 65.62 92 ASP A N 1
ATOM 762 C CA . ASP A 1 92 ? -5.404 -5.820 17.484 1.00 65.62 92 ASP A CA 1
ATOM 763 C C . ASP A 1 92 ? -4.997 -6.133 16.044 1.00 65.62 92 ASP A C 1
ATOM 765 O O . ASP A 1 92 ? -4.927 -7.287 15.614 1.00 65.62 92 ASP A O 1
ATOM 769 N N . LEU A 1 93 ? -4.781 -5.058 15.287 1.00 71.31 93 LEU A N 1
ATOM 770 C CA . LEU A 1 93 ? -4.178 -5.108 13.969 1.00 71.31 93 LEU A CA 1
ATOM 771 C C . LEU A 1 93 ? -2.732 -4.679 14.125 1.00 71.31 93 LEU A C 1
ATOM 773 O O . LEU A 1 93 ? -2.440 -3.516 14.394 1.00 71.31 93 LEU A O 1
ATOM 777 N N . GLU A 1 94 ? -1.834 -5.630 13.934 1.00 73.69 94 GLU A N 1
ATOM 778 C CA . GLU A 1 94 ? -0.429 -5.340 13.709 1.00 73.69 94 GLU A CA 1
ATOM 779 C C . GLU A 1 94 ? -0.126 -5.496 12.219 1.00 73.69 94 GLU A C 1
ATOM 781 O O . GLU A 1 94 ? -0.742 -6.307 11.515 1.00 73.69 94 GLU A O 1
ATOM 786 N N . ALA A 1 95 ? 0.814 -4.695 11.715 1.00 71.88 95 ALA A N 1
ATOM 787 C CA . ALA A 1 95 ? 1.323 -4.886 10.366 1.00 71.88 95 ALA A CA 1
ATOM 788 C C . ALA A 1 95 ? 2.103 -6.201 10.321 1.00 71.88 95 ALA A C 1
ATOM 790 O O . ALA A 1 95 ? 3.207 -6.291 10.869 1.00 71.88 95 ALA A O 1
ATOM 791 N N . GLU A 1 96 ? 1.557 -7.205 9.638 1.00 78.50 96 GLU A N 1
ATOM 792 C CA . GLU A 1 96 ? 2.276 -8.453 9.432 1.00 78.50 96 GLU A CA 1
ATOM 793 C C . GLU A 1 96 ? 3.313 -8.265 8.322 1.00 78.50 96 GLU A C 1
ATOM 795 O O . GLU A 1 96 ? 3.040 -7.595 7.320 1.00 78.50 96 GLU A O 1
ATOM 800 N N . PRO A 1 97 ? 4.496 -8.896 8.432 1.00 71.50 97 PRO A N 1
ATOM 801 C CA . PRO A 1 97 ? 5.493 -8.846 7.372 1.00 71.50 97 PRO A CA 1
ATOM 802 C C . PRO A 1 97 ? 4.917 -9.233 6.008 1.00 71.50 97 PRO A C 1
ATOM 804 O O . PRO A 1 97 ? 5.266 -8.604 5.021 1.00 71.50 97 PRO A O 1
ATOM 807 N N . LEU A 1 98 ? 4.007 -10.212 5.951 1.00 80.75 98 LEU A N 1
ATOM 808 C CA . LEU A 1 98 ? 3.439 -10.732 4.706 1.00 80.75 98 LEU A CA 1
ATOM 809 C C . LEU A 1 98 ? 2.363 -9.827 4.080 1.00 80.75 98 LEU A C 1
ATOM 811 O O . LEU A 1 98 ? 2.032 -10.020 2.913 1.00 80.75 98 LEU A O 1
ATOM 815 N N . ASP A 1 99 ? 1.837 -8.827 4.792 1.00 85.88 99 ASP A N 1
ATOM 816 C CA . ASP A 1 99 ? 0.721 -8.006 4.296 1.00 85.88 99 ASP A CA 1
ATOM 817 C C . ASP A 1 99 ? 1.097 -7.250 3.018 1.00 85.88 99 ASP A C 1
ATOM 819 O O . ASP A 1 99 ? 0.350 -7.270 2.040 1.00 85.88 99 ASP A O 1
ATOM 823 N N . SER A 1 100 ? 2.303 -6.673 2.964 1.00 85.12 100 SER A N 1
ATOM 824 C CA . SER A 1 100 ? 2.799 -6.032 1.740 1.00 85.12 100 SER A CA 1
ATOM 825 C C . SER A 1 100 ? 2.926 -7.017 0.573 1.00 85.12 100 SER A C 1
ATOM 827 O O . SER A 1 100 ? 2.754 -6.626 -0.578 1.00 85.12 100 SER A O 1
ATOM 829 N N . LEU A 1 101 ? 3.192 -8.296 0.857 1.00 86.94 101 LEU A N 1
ATOM 830 C CA . LEU A 1 101 ? 3.290 -9.322 -0.175 1.00 86.94 101 LEU A CA 1
ATOM 831 C C . LEU A 1 101 ? 1.911 -9.708 -0.728 1.00 86.94 101 LEU A C 1
ATOM 833 O O . LEU A 1 101 ? 1.717 -9.808 -1.934 1.00 86.94 101 LEU A O 1
ATOM 837 N N . ARG A 1 102 ? 0.923 -9.872 0.151 1.00 89.31 102 ARG A N 1
ATOM 838 C CA . ARG A 1 102 ? -0.471 -10.103 -0.256 1.00 89.31 102 ARG A CA 1
ATOM 839 C C . ARG A 1 102 ? -0.969 -8.959 -1.143 1.00 89.31 102 ARG A C 1
ATOM 841 O O . ARG A 1 102 ? -1.588 -9.190 -2.178 1.00 89.31 102 ARG A O 1
ATOM 848 N N . LEU A 1 103 ? -0.630 -7.720 -0.776 1.00 89.62 103 LEU A N 1
ATOM 849 C CA . LEU A 1 103 ? -0.992 -6.540 -1.555 1.00 89.62 103 LEU A CA 1
ATOM 850 C C . LEU A 1 103 ? -0.313 -6.515 -2.934 1.00 89.62 103 LEU A C 1
ATOM 852 O O . LEU A 1 103 ? -0.994 -6.238 -3.919 1.00 89.62 103 LEU A O 1
ATOM 856 N N . ILE A 1 104 ? 0.985 -6.837 -3.043 1.00 91.12 104 ILE A N 1
ATOM 857 C CA . ILE A 1 104 ? 1.650 -6.843 -4.359 1.00 91.12 104 ILE A CA 1
ATOM 858 C C . ILE A 1 104 ? 1.056 -7.906 -5.289 1.00 91.12 104 ILE A C 1
ATOM 860 O O . ILE A 1 104 ? 0.859 -7.620 -6.468 1.00 91.12 104 ILE A O 1
ATOM 864 N N . PHE A 1 105 ? 0.691 -9.084 -4.772 1.00 91.81 105 PHE A N 1
ATOM 865 C CA . PHE A 1 105 ? 0.025 -10.124 -5.563 1.00 91.81 105 PHE A CA 1
ATOM 866 C C . PHE A 1 105 ? -1.362 -9.696 -6.051 1.00 91.81 105 PHE A C 1
ATOM 868 O O . PHE A 1 105 ? -1.698 -9.943 -7.210 1.00 91.81 105 PHE A O 1
ATOM 875 N N . ALA A 1 106 ? -2.143 -9.000 -5.218 1.00 91.38 106 ALA A N 1
ATOM 876 C CA . ALA A 1 106 ? -3.421 -8.428 -5.640 1.00 91.38 106 ALA A CA 1
ATOM 877 C C . ALA A 1 106 ? -3.234 -7.343 -6.721 1.00 91.38 106 ALA A C 1
ATOM 879 O O . ALA A 1 106 ? -3.945 -7.332 -7.729 1.00 91.38 106 ALA A O 1
ATOM 880 N N . CYS A 1 107 ? -2.236 -6.467 -6.563 1.00 92.06 107 CYS A N 1
ATOM 881 C CA . CYS A 1 107 ? -1.901 -5.439 -7.553 1.00 92.06 107 CYS A CA 1
ATOM 882 C C . CYS A 1 107 ? -1.350 -6.020 -8.865 1.00 92.06 107 CYS A C 1
ATOM 884 O O . CYS A 1 107 ? -1.510 -5.395 -9.911 1.00 92.06 107 CYS A O 1
ATOM 886 N N . CYS A 1 108 ? -0.725 -7.198 -8.829 1.00 92.56 108 CYS A N 1
ATOM 887 C CA . CYS A 1 108 ? -0.139 -7.883 -9.985 1.00 92.56 108 CYS A CA 1
ATOM 888 C C . CYS A 1 108 ? -1.064 -8.940 -10.608 1.00 92.56 108 CYS A C 1
ATOM 890 O O . CYS A 1 108 ? -0.609 -9.775 -11.385 1.00 92.56 108 CYS A O 1
ATOM 892 N N . HIS A 1 109 ? -2.361 -8.913 -10.296 1.00 92.25 109 HIS A N 1
ATOM 893 C CA . HIS A 1 109 ? -3.310 -9.876 -10.841 1.00 92.25 109 HIS A CA 1
ATOM 894 C C . HIS A 1 109 ? -3.469 -9.735 -12.376 1.00 92.25 109 HIS A C 1
ATOM 896 O O . HIS A 1 109 ? -3.596 -8.601 -12.859 1.00 92.25 109 HIS A O 1
ATOM 902 N N . PRO A 1 110 ? -3.568 -10.834 -13.155 1.00 90.38 110 PRO A N 1
ATOM 903 C CA . PRO A 1 110 ? -3.675 -10.809 -14.626 1.00 90.38 110 PRO A CA 1
ATOM 904 C C . PRO A 1 110 ? -4.897 -10.057 -15.163 1.00 90.38 110 PRO A C 1
ATOM 906 O O . PRO A 1 110 ? -4.899 -9.504 -16.260 1.00 90.38 110 PRO A O 1
ATOM 909 N N . ALA A 1 111 ? -5.952 -9.967 -14.351 1.00 91.56 111 ALA A N 1
ATOM 910 C CA . ALA A 1 111 ? -7.114 -9.133 -14.653 1.00 91.56 111 ALA A CA 1
ATOM 911 C C . ALA A 1 111 ? -6.742 -7.649 -14.861 1.00 91.56 111 ALA A C 1
ATOM 913 O O . ALA A 1 111 ? -7.458 -6.928 -15.556 1.00 91.56 111 ALA A O 1
ATOM 914 N N . LEU A 1 112 ? -5.653 -7.154 -14.278 1.00 92.88 112 LEU A N 1
ATOM 915 C CA . LEU A 1 112 ? -5.196 -5.776 -14.432 1.00 92.88 112 LEU A CA 1
ATOM 916 C C . LEU A 1 112 ? -4.207 -5.671 -15.595 1.00 92.88 112 LEU A C 1
ATOM 918 O O . LEU A 1 112 ? -3.262 -6.442 -15.695 1.00 92.88 112 LEU A O 1
ATOM 922 N N . ALA A 1 113 ? -4.379 -4.664 -16.453 1.00 92.62 113 ALA A N 1
ATOM 923 C CA . ALA A 1 113 ? -3.395 -4.391 -17.497 1.00 92.62 113 ALA A CA 1
ATOM 924 C C . ALA A 1 113 ? -2.044 -4.003 -16.875 1.00 92.62 113 ALA A C 1
ATOM 926 O O . ALA A 1 113 ? -2.007 -3.289 -15.871 1.00 92.62 113 ALA A O 1
ATOM 927 N N . ARG A 1 114 ? -0.932 -4.380 -17.515 1.00 89.12 114 ARG A N 1
ATOM 928 C CA . ARG A 1 114 ? 0.423 -4.159 -16.984 1.00 89.12 114 ARG A CA 1
ATOM 929 C C . ARG A 1 114 ? 0.707 -2.719 -16.509 1.00 89.12 114 ARG A C 1
ATOM 931 O O . ARG A 1 114 ? 1.190 -2.556 -15.389 1.00 89.12 114 ARG A O 1
ATOM 938 N N . PRO A 1 115 ? 0.334 -1.654 -17.254 1.00 90.25 115 PRO A N 1
ATOM 939 C CA . PRO A 1 115 ? 0.519 -0.278 -16.782 1.00 90.25 115 PRO A CA 1
ATOM 940 C C . PRO A 1 115 ? -0.289 0.071 -15.524 1.00 90.25 115 PRO A C 1
ATOM 942 O O . PRO A 1 115 ? 0.076 0.993 -14.801 1.00 90.25 115 PRO A O 1
ATOM 945 N N . ALA A 1 116 ? -1.407 -0.618 -15.279 1.00 94.12 116 ALA A N 1
ATOM 946 C CA . ALA A 1 116 ? -2.210 -0.453 -14.074 1.00 94.12 116 ALA A CA 1
ATOM 947 C C . ALA A 1 116 ? -1.590 -1.188 -12.879 1.00 94.12 116 ALA A C 1
ATOM 949 O O . ALA A 1 116 ? -1.559 -0.612 -11.799 1.00 94.12 116 ALA A O 1
ATOM 950 N N . GLN A 1 117 ? -1.040 -2.392 -13.081 1.00 93.31 117 GLN A N 1
ATOM 951 C CA . GLN A 1 117 ? -0.334 -3.148 -12.035 1.00 93.31 117 GLN A CA 1
ATOM 952 C C . GLN A 1 117 ? 0.848 -2.343 -11.470 1.00 93.31 117 GLN A C 1
ATOM 954 O O . GLN A 1 117 ? 0.970 -2.159 -10.258 1.00 93.31 117 GLN A O 1
ATOM 959 N N . VAL A 1 118 ? 1.677 -1.788 -12.363 1.00 88.94 118 VAL A N 1
ATOM 960 C CA . VAL A 1 118 ? 2.849 -0.978 -11.993 1.00 88.94 118 VAL A CA 1
ATOM 961 C C . VAL A 1 118 ? 2.422 0.320 -11.305 1.00 88.94 118 VAL A C 1
ATOM 963 O O . VAL A 1 118 ? 2.910 0.625 -10.221 1.00 88.94 118 VAL A O 1
ATOM 966 N N . ALA A 1 119 ? 1.474 1.061 -11.892 1.00 91.44 119 ALA A N 1
ATOM 967 C CA . ALA A 1 119 ? 0.987 2.312 -11.311 1.00 91.44 119 ALA A CA 1
ATOM 968 C C . ALA A 1 119 ? 0.362 2.108 -9.925 1.00 91.44 119 ALA A C 1
ATOM 970 O O . ALA A 1 119 ? 0.639 2.882 -9.013 1.00 91.44 119 ALA A O 1
ATOM 971 N N . LEU A 1 120 ? -0.461 1.067 -9.763 1.00 93.06 120 LEU A N 1
ATOM 972 C CA . LEU A 1 120 ? -1.097 0.768 -8.488 1.00 93.06 120 LEU A CA 1
ATOM 973 C C . LEU A 1 120 ? -0.046 0.390 -7.446 1.00 93.06 120 LEU A C 1
ATOM 975 O O . LEU A 1 120 ? -0.050 0.958 -6.367 1.00 93.06 120 LEU A O 1
ATOM 979 N N . THR A 1 121 ? 0.917 -0.466 -7.789 1.00 90.19 121 THR A N 1
ATOM 980 C CA . THR A 1 121 ? 1.971 -0.865 -6.845 1.00 90.19 121 THR A CA 1
ATOM 981 C C . THR A 1 121 ? 2.849 0.311 -6.412 1.00 90.19 121 THR A C 1
ATOM 983 O O . THR A 1 121 ? 3.131 0.459 -5.224 1.00 90.19 121 THR A O 1
ATOM 986 N N . LEU A 1 122 ? 3.247 1.182 -7.345 1.00 86.12 122 LEU A N 1
ATOM 987 C CA . LEU A 1 122 ? 4.007 2.395 -7.024 1.00 86.12 122 LEU A CA 1
ATOM 988 C C . LEU A 1 122 ? 3.232 3.324 -6.086 1.00 86.12 122 LEU A C 1
ATOM 990 O O . LEU A 1 122 ? 3.809 3.893 -5.164 1.00 86.12 122 LEU A O 1
ATOM 994 N N . HIS A 1 123 ? 1.923 3.451 -6.293 1.00 89.12 123 HIS A N 1
ATOM 995 C CA . HIS A 1 123 ? 1.077 4.263 -5.430 1.00 89.12 123 HIS A CA 1
ATOM 996 C C . HIS A 1 123 ? 0.941 3.656 -4.031 1.00 89.12 123 HIS A C 1
ATOM 998 O O . HIS A 1 123 ? 1.082 4.345 -3.027 1.00 89.12 123 HIS A O 1
ATOM 1004 N N . THR A 1 124 ? 0.700 2.349 -3.959 1.00 88.25 124 THR A N 1
ATOM 1005 C CA . THR A 1 124 ? 0.184 1.713 -2.745 1.00 88.25 124 THR A CA 1
ATOM 1006 C C . THR A 1 124 ? 1.285 1.138 -1.876 1.00 88.25 124 THR A C 1
ATOM 1008 O O . THR A 1 124 ? 1.187 1.192 -0.659 1.00 88.25 124 THR A O 1
ATOM 1011 N N . LEU A 1 125 ? 2.334 0.588 -2.488 1.00 83.31 125 LEU A N 1
ATOM 1012 C CA . LEU A 1 125 ? 3.501 0.044 -1.792 1.00 83.31 125 LEU A CA 1
ATOM 1013 C C . LEU A 1 125 ? 4.700 0.988 -1.877 1.00 83.31 125 LEU A C 1
ATOM 1015 O O . LEU A 1 125 ? 5.403 1.144 -0.887 1.00 83.31 125 LEU A O 1
ATOM 1019 N N . GLY A 1 126 ? 4.892 1.659 -3.015 1.00 77.88 126 GLY A N 1
ATOM 1020 C CA . GLY A 1 126 ? 5.956 2.655 -3.170 1.00 77.88 126 GLY A CA 1
ATOM 1021 C C . GLY A 1 126 ? 5.674 3.993 -2.477 1.00 77.88 126 GLY A C 1
ATOM 1022 O O . GLY A 1 126 ? 6.590 4.790 -2.308 1.00 77.88 126 GLY A O 1
ATOM 1023 N N . GLY A 1 127 ? 4.423 4.271 -2.089 1.00 79.75 127 GLY A N 1
ATOM 1024 C CA . GLY A 1 127 ? 4.050 5.536 -1.450 1.00 79.75 127 GLY A CA 1
ATOM 1025 C C . GLY A 1 127 ? 4.203 6.760 -2.363 1.00 79.75 127 GLY A C 1
ATOM 1026 O O . GLY A 1 127 ? 4.307 7.882 -1.867 1.00 79.75 127 GLY A O 1
ATOM 1027 N N . LEU A 1 128 ? 4.247 6.571 -3.690 1.00 81.00 128 LEU A N 1
ATOM 1028 C CA . LEU A 1 128 ? 4.329 7.687 -4.631 1.00 81.00 128 LEU A CA 1
ATOM 1029 C C . LEU A 1 128 ? 2.981 8.395 -4.747 1.00 81.00 128 LEU A C 1
ATOM 1031 O O . LEU A 1 128 ? 1.916 7.772 -4.866 1.00 81.00 128 LEU A O 1
ATOM 1035 N N . ARG A 1 129 ? 3.047 9.722 -4.844 1.00 84.81 129 ARG A N 1
ATOM 1036 C CA . ARG A 1 129 ? 1.886 10.535 -5.188 1.00 84.81 129 ARG A CA 1
ATOM 1037 C C . ARG A 1 129 ? 1.510 10.339 -6.651 1.00 84.81 129 ARG A C 1
ATOM 1039 O O . ARG A 1 129 ? 2.352 10.068 -7.513 1.00 84.81 129 ARG A O 1
ATOM 1046 N N . THR A 1 130 ? 0.232 10.535 -6.946 1.00 90.56 130 THR A N 1
ATOM 1047 C CA . THR A 1 130 ? -0.327 10.418 -8.298 1.00 90.56 130 THR A CA 1
ATOM 1048 C C . THR A 1 130 ? 0.434 11.286 -9.304 1.00 90.56 130 THR A C 1
ATOM 1050 O O . THR A 1 130 ? 0.671 10.866 -10.430 1.00 90.56 130 THR A O 1
ATOM 1053 N N . GLU A 1 131 ? 0.880 12.477 -8.914 1.00 89.00 131 GLU A N 1
ATOM 1054 C CA . GLU A 1 131 ? 1.649 13.389 -9.762 1.00 89.00 131 GLU A CA 1
ATOM 1055 C C . GLU A 1 131 ? 3.016 12.816 -10.149 1.00 89.00 131 GLU A C 1
ATOM 1057 O O . GLU A 1 131 ? 3.446 12.957 -11.294 1.00 89.00 131 GLU A O 1
ATOM 1062 N N . GLU A 1 132 ? 3.688 12.157 -9.203 1.00 83.12 132 GLU A N 1
ATOM 1063 C CA . GLU A 1 132 ? 5.001 11.543 -9.412 1.00 83.12 132 GLU A CA 1
ATOM 1064 C C . GLU A 1 132 ? 4.885 10.380 -10.396 1.00 83.12 132 GLU A C 1
ATOM 1066 O O . GLU A 1 132 ? 5.616 10.314 -11.383 1.00 83.12 132 GLU A O 1
ATOM 1071 N N . ILE A 1 133 ? 3.891 9.517 -10.189 1.00 86.50 133 ILE A N 1
ATOM 1072 C CA . ILE A 1 133 ? 3.635 8.378 -11.071 1.00 86.50 133 ILE A CA 1
ATOM 1073 C C . ILE A 1 133 ? 3.171 8.871 -12.450 1.00 86.50 133 ILE A C 1
ATOM 1075 O O . ILE A 1 133 ? 3.570 8.320 -13.470 1.00 86.50 133 ILE A O 1
ATOM 1079 N N . ALA A 1 134 ? 2.341 9.915 -12.533 1.00 89.38 134 ALA A N 1
ATOM 1080 C CA . ALA A 1 134 ? 1.802 10.376 -13.815 1.00 89.38 134 ALA A CA 1
ATOM 1081 C C . ALA A 1 134 ? 2.932 10.879 -14.714 1.00 89.38 134 ALA A C 1
ATOM 1083 O O . ALA A 1 134 ? 2.959 10.589 -15.911 1.00 89.38 134 ALA A O 1
ATOM 1084 N N . ARG A 1 135 ? 3.907 11.551 -14.096 1.00 82.88 135 ARG A N 1
ATOM 1085 C CA . ARG A 1 135 ? 5.141 11.980 -14.739 1.00 82.88 135 ARG A CA 1
ATOM 1086 C C . ARG A 1 135 ? 6.003 10.793 -15.176 1.00 82.88 135 ARG A C 1
ATOM 1088 O O . ARG A 1 135 ? 6.407 10.776 -16.332 1.00 82.88 135 ARG A O 1
ATOM 1095 N N . ALA A 1 136 ? 6.178 9.778 -14.325 1.00 79.69 136 ALA A N 1
ATOM 1096 C CA . ALA A 1 136 ? 6.889 8.544 -14.683 1.00 79.69 136 ALA A CA 1
ATOM 1097 C C . ALA A 1 136 ? 6.277 7.829 -15.899 1.00 79.69 136 ALA A C 1
ATOM 1099 O O . ALA A 1 136 ? 6.979 7.332 -16.774 1.00 79.69 136 ALA A O 1
ATOM 1100 N N . PHE A 1 137 ? 4.949 7.845 -16.002 1.00 83.69 137 PHE A N 1
ATOM 1101 C CA . PHE A 1 137 ? 4.224 7.288 -17.141 1.00 83.69 137 PHE A CA 1
ATOM 1102 C C . PHE A 1 137 ? 4.097 8.243 -18.334 1.00 83.69 137 PHE A C 1
ATOM 1104 O O . PHE A 1 137 ? 3.518 7.845 -19.346 1.00 83.69 137 PHE A O 1
ATOM 1111 N N . MET A 1 138 ? 4.587 9.482 -18.229 1.00 88.12 138 MET A N 1
ATOM 1112 C CA . MET A 1 138 ? 4.428 10.534 -19.238 1.00 88.12 138 MET A CA 1
ATOM 1113 C C . MET A 1 138 ? 2.961 10.735 -19.664 1.00 88.12 138 MET A C 1
ATOM 1115 O O . MET A 1 138 ? 2.645 10.907 -20.841 1.00 88.12 138 MET A O 1
ATOM 1119 N N . VAL A 1 139 ? 2.043 10.712 -18.692 1.00 94.06 139 VAL A N 1
ATOM 1120 C CA . VAL A 1 139 ? 0.604 10.940 -18.896 1.00 94.06 139 VAL A CA 1
ATOM 1121 C C . VAL A 1 139 ? 0.095 12.098 -18.034 1.00 94.06 139 VAL A C 1
ATOM 1123 O O . VAL A 1 139 ? 0.670 12.394 -16.988 1.00 94.06 139 VAL A O 1
ATOM 1126 N N . PRO A 1 140 ? -1.023 12.747 -18.405 1.00 96.81 140 PRO A N 1
ATOM 1127 C CA . PRO A 1 140 ? -1.657 13.737 -17.541 1.00 96.81 140 PRO A CA 1
ATOM 1128 C C . PRO A 1 140 ? -2.077 13.141 -16.189 1.00 96.81 140 PRO A C 1
ATOM 1130 O O . PRO A 1 140 ? -2.601 12.026 -16.136 1.00 96.81 140 PRO A O 1
ATOM 1133 N N . VAL A 1 141 ? -1.952 13.919 -15.107 1.00 96.06 141 VAL A N 1
ATOM 1134 C CA . VAL A 1 141 ? -2.375 13.515 -13.748 1.00 96.06 141 VAL A CA 1
ATOM 1135 C C . VAL A 1 141 ? -3.814 12.969 -13.716 1.00 96.06 141 VAL A C 1
ATOM 1137 O O . VAL A 1 141 ? -4.006 11.885 -13.163 1.00 96.06 141 VAL A O 1
ATOM 1140 N N . PRO A 1 142 ? -4.815 13.585 -14.387 1.00 97.69 142 PRO A N 1
ATOM 1141 C CA . PRO A 1 142 ? -6.172 13.029 -14.424 1.00 97.69 142 PRO A CA 1
ATOM 1142 C C . PRO A 1 142 ? -6.254 11.649 -15.092 1.00 97.69 142 PRO A C 1
ATOM 1144 O O . PRO A 1 142 ? -7.053 10.806 -14.688 1.00 97.69 142 PRO A O 1
ATOM 1147 N N . THR A 1 143 ? -5.405 11.388 -16.094 1.00 96.94 143 THR A N 1
ATOM 1148 C CA . THR A 1 143 ? -5.355 10.091 -16.789 1.00 96.94 143 THR A CA 1
ATOM 1149 C C . THR A 1 143 ? -4.843 9.000 -15.861 1.00 96.94 143 THR A C 1
ATOM 1151 O O . THR A 1 143 ? -5.393 7.894 -15.845 1.00 96.94 143 THR A O 1
ATOM 1154 N N . LEU A 1 144 ? -3.809 9.302 -15.070 1.00 96.94 144 LEU A N 1
ATOM 1155 C CA . LEU A 1 144 ? -3.318 8.356 -14.081 1.00 96.94 144 LEU A CA 1
ATOM 1156 C C . LEU A 1 144 ? -4.316 8.170 -12.935 1.00 96.94 144 LEU A C 1
ATOM 1158 O O . LEU A 1 144 ? -4.601 7.028 -12.586 1.00 96.94 144 LEU A O 1
ATOM 1162 N N . ALA A 1 145 ? -4.886 9.247 -12.394 1.00 95.81 145 ALA A N 1
ATOM 1163 C CA . ALA A 1 145 ? -5.891 9.156 -11.336 1.00 95.81 145 ALA A CA 1
ATOM 1164 C C . ALA A 1 145 ? -7.037 8.218 -11.752 1.00 95.81 145 ALA A C 1
ATOM 1166 O O . ALA A 1 145 ? -7.366 7.263 -11.051 1.00 95.81 145 ALA A O 1
ATOM 1167 N N . GLN A 1 146 ? -7.561 8.391 -12.970 1.00 97.44 146 GLN A N 1
ATOM 1168 C CA . GLN A 1 146 ? -8.596 7.510 -13.511 1.00 97.44 146 GLN A CA 1
ATOM 1169 C C . GLN A 1 146 ? -8.101 6.074 -13.755 1.00 97.44 146 GLN A C 1
ATOM 1171 O O . GLN A 1 146 ? -8.891 5.128 -13.730 1.00 97.44 146 GLN A O 1
ATOM 1176 N N . ARG A 1 147 ? -6.809 5.870 -14.036 1.00 96.94 147 ARG A N 1
ATOM 1177 C CA . ARG A 1 147 ? -6.216 4.528 -14.136 1.00 96.94 147 ARG A CA 1
ATOM 1178 C C . ARG A 1 147 ? -6.202 3.834 -12.774 1.00 96.94 147 ARG A C 1
ATOM 1180 O O . ARG A 1 147 ? -6.612 2.680 -12.714 1.00 96.94 147 ARG A O 1
ATOM 1187 N N . LEU A 1 148 ? -5.786 4.529 -11.715 1.00 95.12 148 LEU A N 1
ATOM 1188 C CA . LEU A 1 148 ? -5.761 3.998 -10.349 1.00 95.12 148 LEU A CA 1
ATOM 1189 C C . LEU A 1 148 ? -7.171 3.631 -9.877 1.00 95.12 148 LEU A C 1
ATOM 1191 O O . LEU A 1 148 ? -7.391 2.495 -9.468 1.00 95.12 148 LEU A O 1
ATOM 1195 N N . VAL A 1 149 ? -8.140 4.536 -10.048 1.00 94.62 149 VAL A N 1
ATOM 1196 C CA . VAL A 1 149 ? -9.550 4.285 -9.697 1.00 94.62 149 VAL A CA 1
ATOM 1197 C C . VAL A 1 149 ? -10.096 3.059 -10.433 1.00 94.62 149 VAL A C 1
ATOM 1199 O O . VAL A 1 149 ? -10.698 2.178 -9.825 1.00 94.62 149 VAL A O 1
ATOM 1202 N N . ARG A 1 150 ? -9.855 2.944 -11.747 1.00 95.31 150 ARG A N 1
ATOM 1203 C CA . ARG A 1 150 ? -10.307 1.777 -12.526 1.00 95.31 150 ARG A CA 1
ATOM 1204 C C . ARG A 1 150 ? -9.623 0.480 -12.100 1.00 95.31 150 ARG A C 1
ATOM 1206 O O . ARG A 1 150 ? -10.266 -0.563 -12.123 1.00 95.31 150 ARG A O 1
ATOM 1213 N N . ALA A 1 151 ? -8.345 0.531 -11.730 1.00 94.75 151 ALA A N 1
ATOM 1214 C CA . ALA A 1 151 ? -7.622 -0.637 -11.240 1.00 94.75 151 ALA A CA 1
ATOM 1215 C C . ALA A 1 151 ? -8.212 -1.135 -9.912 1.00 94.75 151 ALA A C 1
ATOM 1217 O O . ALA A 1 151 ? -8.552 -2.311 -9.803 1.00 94.75 151 ALA A O 1
ATOM 1218 N N . LYS A 1 152 ? -8.424 -0.231 -8.949 1.00 92.56 152 LYS A N 1
ATOM 1219 C CA . LYS A 1 152 ? -9.038 -0.537 -7.646 1.00 92.56 152 LYS A CA 1
ATOM 1220 C C . LYS A 1 152 ? -10.470 -1.053 -7.799 1.00 92.56 152 LYS A C 1
ATOM 1222 O O . LYS A 1 152 ? -10.826 -2.067 -7.202 1.00 92.56 152 LYS A O 1
ATOM 1227 N N . ALA A 1 153 ? -11.263 -0.425 -8.671 1.00 92.12 153 ALA A N 1
ATOM 1228 C CA . ALA A 1 153 ? -12.599 -0.906 -9.014 1.00 92.12 153 ALA A CA 1
ATOM 1229 C C . ALA A 1 153 ? -12.556 -2.321 -9.607 1.00 92.12 153 ALA A C 1
ATOM 1231 O O . ALA A 1 153 ? -13.331 -3.171 -9.191 1.00 92.12 153 ALA A O 1
ATOM 1232 N N . LYS A 1 154 ? -11.606 -2.616 -10.503 1.00 93.00 154 LYS A N 1
ATOM 1233 C CA . LYS A 1 154 ? -11.465 -3.954 -11.092 1.00 93.00 154 LYS A CA 1
ATOM 1234 C C . LYS A 1 154 ? -11.058 -5.017 -10.067 1.00 93.00 154 LYS A C 1
ATOM 1236 O O . LYS A 1 154 ? -11.568 -6.127 -10.153 1.00 93.00 154 LYS A O 1
ATOM 1241 N N . ILE A 1 155 ? -10.197 -4.683 -9.100 1.00 90.94 155 ILE A N 1
ATOM 1242 C CA . ILE A 1 155 ? -9.858 -5.577 -7.976 1.00 90.94 155 ILE A CA 1
ATOM 1243 C C . ILE A 1 155 ? -11.111 -5.935 -7.179 1.00 90.94 155 ILE A C 1
ATOM 1245 O O . ILE A 1 155 ? -11.378 -7.112 -6.945 1.00 90.94 155 ILE A O 1
ATOM 1249 N N . ARG A 1 156 ? -11.903 -4.921 -6.820 1.00 88.50 156 ARG A N 1
ATOM 1250 C CA . ARG A 1 156 ? -13.160 -5.096 -6.089 1.00 88.50 156 ARG A CA 1
ATOM 1251 C C . ARG A 1 156 ? -14.176 -5.912 -6.890 1.00 88.50 156 ARG A C 1
ATOM 1253 O O . ARG A 1 156 ? -14.713 -6.884 -6.376 1.00 88.50 156 ARG A O 1
ATOM 1260 N N . ASP A 1 157 ? -14.444 -5.515 -8.131 1.00 90.00 157 ASP A N 1
ATOM 1261 C CA . ASP A 1 157 ? -15.516 -6.083 -8.955 1.00 90.00 157 ASP A CA 1
ATOM 1262 C C . ASP A 1 157 ? -15.217 -7.533 -9.369 1.00 90.00 157 ASP A C 1
ATOM 1264 O O . ASP A 1 157 ? -16.139 -8.328 -9.525 1.00 90.00 157 ASP A O 1
ATOM 1268 N N . ALA A 1 158 ? -13.936 -7.892 -9.512 1.00 89.19 158 ALA A N 1
ATOM 1269 C CA . ALA A 1 158 ? -13.505 -9.265 -9.768 1.00 89.19 158 ALA A CA 1
ATOM 1270 C C . ALA A 1 158 ? -13.329 -10.105 -8.487 1.00 89.19 158 ALA A C 1
ATOM 1272 O O . ALA A 1 158 ? -13.020 -11.289 -8.593 1.00 89.19 158 ALA A O 1
ATOM 1273 N N . GLY A 1 159 ? -13.507 -9.521 -7.295 1.00 86.94 159 GLY A N 1
ATOM 1274 C CA . GLY A 1 159 ? -13.365 -10.230 -6.021 1.00 86.94 159 GLY A CA 1
ATOM 1275 C C . GLY A 1 159 ? -11.963 -10.799 -5.793 1.00 86.94 159 GLY A C 1
ATOM 1276 O O . GLY A 1 159 ? -11.834 -11.892 -5.250 1.00 86.94 159 GLY A O 1
ATOM 1277 N N . ILE A 1 160 ? -10.921 -10.092 -6.241 1.00 87.94 160 ILE A N 1
ATOM 1278 C CA . ILE A 1 160 ? -9.540 -10.588 -6.175 1.00 87.94 160 ILE A CA 1
ATOM 1279 C C . ILE A 1 160 ? -9.118 -10.695 -4.702 1.00 87.94 160 ILE A C 1
ATOM 1281 O O . ILE A 1 160 ? -9.130 -9.678 -4.000 1.00 87.94 160 ILE A O 1
ATOM 1285 N N . PRO A 1 161 ? -8.734 -11.890 -4.218 1.00 83.62 161 PRO A N 1
ATOM 1286 C CA . PRO A 1 161 ? -8.405 -12.074 -2.815 1.00 83.62 161 PRO 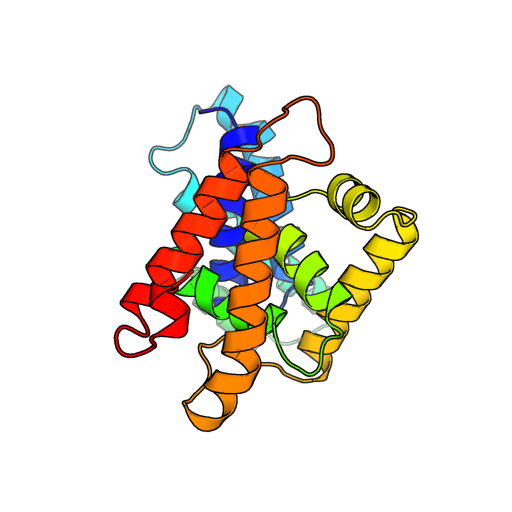A CA 1
ATOM 1287 C C . PRO A 1 161 ? -7.067 -11.411 -2.465 1.00 83.62 161 PRO A C 1
ATOM 1289 O O . PRO A 1 161 ? -6.105 -11.438 -3.237 1.00 83.62 161 PRO A O 1
ATOM 1292 N N . PHE A 1 162 ? -6.998 -10.827 -1.265 1.00 85.38 162 PHE A N 1
ATOM 1293 C CA . PHE A 1 162 ? -5.775 -10.248 -0.699 1.00 85.38 162 PHE A CA 1
ATOM 1294 C C . PHE A 1 162 ? -4.970 -11.312 0.044 1.00 85.38 162 PHE A C 1
ATOM 1296 O O . PHE A 1 162 ? -4.784 -11.262 1.262 1.00 85.38 162 PHE A O 1
ATOM 1303 N N . GLU A 1 163 ? -4.492 -12.288 -0.713 1.00 82.94 163 GLU A N 1
ATOM 1304 C CA . GLU A 1 163 ? -3.703 -13.404 -0.214 1.00 82.94 163 GLU A CA 1
ATOM 1305 C C . GLU A 1 163 ? -2.515 -13.696 -1.131 1.00 82.94 163 GLU A C 1
ATOM 1307 O O . GLU A 1 163 ? -2.392 -13.149 -2.228 1.00 82.94 163 GLU A O 1
ATOM 1312 N N . VAL A 1 164 ? -1.600 -14.527 -0.641 1.00 81.62 164 VAL A N 1
ATOM 1313 C CA . VAL A 1 164 ? -0.573 -15.107 -1.505 1.00 81.62 164 VAL A CA 1
ATOM 1314 C C . VAL A 1 164 ? -1.260 -16.209 -2.321 1.00 81.62 164 VAL A C 1
ATOM 1316 O O . VAL A 1 164 ? -1.927 -17.035 -1.700 1.00 81.62 164 VAL A O 1
ATOM 1319 N N . PRO A 1 165 ? -1.127 -16.224 -3.660 1.00 81.38 165 PRO A N 1
ATOM 1320 C CA . PRO A 1 165 ? -1.761 -17.230 -4.508 1.00 81.38 165 PRO A CA 1
ATOM 1321 C C . PRO A 1 165 ? -1.307 -18.649 -4.163 1.00 81.38 165 PRO A C 1
ATOM 1323 O O . PRO A 1 165 ? -0.167 -18.849 -3.741 1.00 81.38 165 PRO A O 1
ATOM 1326 N N . GLU A 1 166 ? -2.182 -19.624 -4.400 1.00 79.19 166 GLU A N 1
ATOM 1327 C CA . GLU A 1 166 ? -1.809 -21.040 -4.431 1.00 79.19 166 GLU A CA 1
ATOM 1328 C C . GLU A 1 166 ? -0.963 -21.353 -5.680 1.00 79.19 166 GLU A C 1
ATOM 1330 O O . GLU A 1 166 ? -0.994 -20.609 -6.664 1.00 79.19 166 GLU A O 1
ATOM 1335 N N . ASP A 1 167 ? -0.224 -22.467 -5.648 1.00 72.88 167 ASP A N 1
ATOM 1336 C CA . ASP A 1 167 ? 0.816 -22.812 -6.632 1.00 72.88 167 ASP A CA 1
ATOM 1337 C C . ASP A 1 167 ? 0.355 -22.723 -8.102 1.00 72.88 167 ASP A C 1
ATOM 1339 O O . ASP A 1 167 ? 1.136 -22.333 -8.964 1.00 72.88 167 ASP A O 1
ATOM 1343 N N . SER A 1 168 ? -0.913 -23.023 -8.414 1.00 74.00 168 SER A N 1
ATOM 1344 C CA . SER A 1 168 ? -1.431 -22.991 -9.794 1.00 74.00 168 SER A CA 1
ATOM 1345 C C . SER A 1 168 ? -1.545 -21.590 -10.402 1.00 74.00 168 SER A C 1
ATOM 1347 O O . SER A 1 168 ? -1.468 -21.448 -11.619 1.00 74.00 168 SER A O 1
ATOM 1349 N N . ASP A 1 169 ? -1.742 -20.571 -9.564 1.00 79.00 169 ASP A N 1
ATOM 1350 C CA . ASP A 1 169 ? -1.871 -19.162 -9.962 1.00 79.00 169 ASP A CA 1
ATOM 1351 C C . ASP A 1 169 ? -0.576 -18.376 -9.706 1.00 79.00 169 ASP A C 1
ATOM 1353 O O . ASP A 1 169 ? -0.481 -17.188 -10.037 1.00 79.00 169 ASP A O 1
ATOM 1357 N N . LEU A 1 170 ? 0.399 -19.012 -9.051 1.00 83.75 170 LEU A N 1
ATOM 1358 C CA . LEU A 1 170 ? 1.591 -18.350 -8.556 1.00 83.75 170 LEU A CA 1
ATOM 1359 C C . LEU A 1 170 ? 2.489 -17.897 -9.703 1.00 83.75 170 LEU A C 1
ATOM 1361 O O . LEU A 1 170 ? 2.893 -16.741 -9.689 1.00 83.75 170 LEU A O 1
ATOM 1365 N N . ASP A 1 171 ? 2.744 -18.747 -10.698 1.00 81.88 171 ASP A N 1
ATOM 1366 C CA . ASP A 1 171 ? 3.721 -18.488 -11.766 1.00 81.88 171 ASP A CA 1
ATOM 1367 C C . ASP A 1 171 ? 3.410 -17.207 -12.561 1.00 81.88 171 ASP A C 1
ATOM 1369 O O . ASP A 1 171 ? 4.238 -16.297 -12.647 1.00 81.88 171 ASP A O 1
ATOM 1373 N N . GLU A 1 172 ? 2.182 -17.079 -13.080 1.00 80.50 172 GLU A N 1
ATOM 1374 C CA . GLU A 1 172 ? 1.770 -15.915 -13.884 1.00 80.50 172 GLU A CA 1
ATOM 1375 C C . GLU A 1 172 ? 1.815 -14.613 -13.063 1.00 80.50 172 GLU A C 1
ATOM 1377 O O . GLU A 1 172 ? 2.209 -13.541 -13.545 1.00 80.50 172 GLU A O 1
ATOM 1382 N N . ARG A 1 173 ? 1.436 -14.691 -11.781 1.00 87.12 173 ARG A N 1
ATOM 1383 C CA . ARG A 1 173 ? 1.486 -13.533 -10.884 1.00 87.12 173 ARG A CA 1
ATOM 1384 C C . ARG A 1 173 ? 2.911 -13.221 -10.449 1.00 87.12 173 ARG A C 1
ATOM 1386 O O . ARG A 1 173 ? 3.238 -12.046 -10.297 1.00 87.12 173 ARG A O 1
ATOM 1393 N N . LEU A 1 174 ? 3.754 -14.231 -10.269 1.00 88.81 174 LEU A N 1
ATOM 1394 C CA . LEU A 1 174 ? 5.138 -14.092 -9.844 1.00 88.81 174 LEU A CA 1
ATOM 1395 C C . LEU A 1 174 ? 5.953 -13.348 -10.896 1.00 88.81 174 LEU A C 1
ATOM 1397 O O . LEU A 1 174 ? 6.620 -12.379 -10.541 1.00 88.81 174 LEU A O 1
ATOM 1401 N N . GLU A 1 175 ? 5.823 -13.698 -12.178 1.00 88.06 175 GLU A N 1
ATOM 1402 C CA . GLU A 1 175 ? 6.470 -12.959 -13.272 1.00 88.06 175 GLU A CA 1
ATOM 1403 C C . GLU A 1 175 ? 6.093 -11.467 -13.219 1.00 88.06 175 GLU A C 1
ATOM 1405 O O . GLU A 1 175 ? 6.946 -10.569 -13.243 1.00 88.06 175 GLU A O 1
ATOM 1410 N N . SER A 1 176 ? 4.797 -11.190 -13.047 1.00 88.56 176 SER A N 1
ATOM 1411 C CA . SER A 1 176 ? 4.286 -9.828 -12.919 1.00 88.56 176 SER A CA 1
ATOM 1412 C C . SER A 1 176 ? 4.856 -9.103 -11.693 1.00 88.56 176 SER A C 1
ATOM 1414 O O . SER A 1 176 ? 5.240 -7.931 -11.805 1.00 88.56 176 SER A O 1
ATOM 1416 N N . VAL A 1 177 ? 4.938 -9.777 -10.547 1.00 91.38 177 VAL A N 1
ATOM 1417 C CA . VAL A 1 177 ? 5.493 -9.241 -9.298 1.00 91.38 177 VAL A CA 1
ATOM 1418 C C . VAL A 1 177 ? 6.981 -8.928 -9.449 1.00 91.38 177 VAL A C 1
ATOM 1420 O O . VAL A 1 177 ? 7.392 -7.809 -9.141 1.00 91.38 177 VAL A O 1
ATOM 1423 N N . LEU A 1 178 ? 7.783 -9.864 -9.963 1.00 90.75 178 LEU A N 1
ATOM 1424 C CA . LEU A 1 178 ? 9.227 -9.694 -10.150 1.00 90.75 178 LEU A CA 1
ATOM 1425 C C . LEU A 1 178 ? 9.525 -8.488 -11.035 1.00 90.75 178 LEU A C 1
ATOM 1427 O O . LEU A 1 178 ? 10.298 -7.605 -10.660 1.00 90.75 178 LEU A O 1
ATOM 1431 N N . ALA A 1 179 ? 8.839 -8.387 -12.173 1.00 87.88 179 ALA A N 1
ATOM 1432 C CA . ALA A 1 179 ? 9.036 -7.263 -13.068 1.00 87.88 179 ALA A CA 1
ATOM 1433 C C . ALA A 1 179 ? 8.522 -5.934 -12.470 1.00 87.88 179 ALA A C 1
ATOM 1435 O O . ALA A 1 179 ? 9.073 -4.885 -12.786 1.00 87.88 179 ALA A O 1
ATOM 1436 N N . VAL A 1 180 ? 7.515 -5.937 -11.584 1.00 87.94 180 VAL A N 1
ATOM 1437 C CA . VAL A 1 180 ? 7.096 -4.715 -10.869 1.00 87.94 180 VAL A CA 1
ATOM 1438 C C . VAL A 1 180 ? 8.147 -4.304 -9.841 1.00 87.94 180 VAL A C 1
ATOM 1440 O O . VAL A 1 180 ? 8.502 -3.131 -9.797 1.00 87.94 180 VAL A O 1
ATOM 1443 N N . ILE A 1 181 ? 8.689 -5.239 -9.057 1.00 89.31 181 ILE A N 1
ATOM 1444 C CA . ILE A 1 181 ? 9.744 -4.941 -8.075 1.00 89.31 181 ILE A CA 1
ATOM 1445 C C . ILE A 1 181 ? 10.986 -4.389 -8.773 1.00 89.31 181 ILE A C 1
ATOM 1447 O O . ILE A 1 181 ? 11.539 -3.385 -8.325 1.00 89.31 181 ILE A O 1
ATOM 1451 N N . TYR A 1 182 ? 11.381 -4.986 -9.898 1.00 88.50 182 TYR A N 1
ATOM 1452 C CA . TYR A 1 182 ? 12.487 -4.486 -10.708 1.00 88.50 182 TYR A CA 1
ATOM 1453 C C . TYR A 1 182 ? 12.240 -3.052 -11.202 1.00 88.50 182 TYR A C 1
ATOM 1455 O O . TYR A 1 182 ? 13.120 -2.200 -11.105 1.00 88.50 182 TYR A O 1
ATOM 1463 N N . LEU A 1 183 ? 11.025 -2.748 -11.675 1.00 84.56 183 LEU A N 1
ATOM 1464 C CA . LEU A 1 183 ? 10.660 -1.394 -12.104 1.00 84.56 183 LEU A CA 1
ATOM 1465 C C . LEU A 1 183 ? 10.672 -0.387 -10.948 1.00 84.56 183 LEU A C 1
ATOM 1467 O O . LEU A 1 183 ? 11.149 0.729 -11.133 1.00 84.56 183 LEU A O 1
ATOM 1471 N N . ILE A 1 184 ? 10.197 -0.773 -9.759 1.00 82.56 184 ILE A N 1
ATOM 1472 C CA . ILE A 1 184 ? 10.265 0.076 -8.559 1.00 82.56 184 ILE A CA 1
ATOM 1473 C C . ILE A 1 184 ? 11.725 0.355 -8.195 1.00 82.56 184 ILE A C 1
ATOM 1475 O O . ILE A 1 184 ? 12.074 1.498 -7.907 1.00 82.56 184 ILE A O 1
ATOM 1479 N N . PHE A 1 185 ? 12.585 -0.667 -8.236 1.00 87.38 185 PHE A N 1
ATOM 1480 C CA . PHE A 1 185 ? 14.009 -0.495 -7.970 1.00 87.38 185 PHE A CA 1
ATOM 1481 C C . PHE A 1 185 ? 14.666 0.436 -8.991 1.00 87.38 185 PHE A C 1
ATOM 1483 O O . PHE A 1 185 ? 15.397 1.337 -8.596 1.00 87.38 185 PHE A O 1
ATOM 1490 N N . ASN A 1 186 ? 14.384 0.263 -10.284 1.00 83.62 186 ASN A N 1
ATOM 1491 C CA . ASN A 1 186 ? 14.943 1.114 -11.333 1.00 83.62 186 ASN A CA 1
ATOM 1492 C C . ASN A 1 186 ? 14.509 2.573 -11.189 1.00 83.62 186 ASN A C 1
ATOM 1494 O O . ASN A 1 186 ? 15.353 3.459 -11.294 1.00 83.62 186 ASN A O 1
ATOM 1498 N N . GLU A 1 187 ? 13.230 2.817 -10.896 1.00 78.81 187 GLU A N 1
ATOM 1499 C CA . GLU A 1 187 ? 12.729 4.168 -10.619 1.00 78.81 187 GLU A CA 1
ATOM 1500 C C . GLU A 1 187 ? 13.346 4.751 -9.338 1.00 78.81 187 GLU A C 1
ATOM 1502 O O . GLU A 1 187 ? 13.517 5.959 -9.219 1.00 78.81 187 GLU A O 1
ATOM 1507 N N . GLY A 1 188 ? 13.721 3.907 -8.374 1.00 82.06 188 GLY A N 1
ATOM 1508 C CA . GLY A 1 188 ? 14.481 4.323 -7.200 1.00 82.06 188 GLY A CA 1
ATOM 1509 C C . GLY A 1 188 ? 15.942 4.671 -7.513 1.00 82.06 188 GLY A C 1
ATOM 1510 O O . GLY A 1 188 ? 16.463 5.687 -7.056 1.00 82.06 188 GLY A O 1
ATOM 1511 N N . TYR A 1 189 ? 16.619 3.814 -8.275 1.00 80.75 189 TYR A N 1
ATOM 1512 C CA . TYR A 1 189 ? 18.059 3.868 -8.531 1.00 80.75 189 TYR A CA 1
ATOM 1513 C C . TYR A 1 189 ? 18.440 4.977 -9.510 1.00 80.75 189 TYR A C 1
ATOM 1515 O O . TYR A 1 189 ? 19.446 5.654 -9.319 1.00 80.75 189 TYR A O 1
ATOM 1523 N N . ALA A 1 190 ? 17.634 5.152 -10.550 1.00 78.25 190 ALA A N 1
ATOM 1524 C CA . ALA A 1 190 ? 17.771 6.209 -11.531 1.00 78.25 190 ALA A CA 1
ATOM 1525 C C . ALA A 1 190 ? 16.446 6.958 -11.559 1.00 78.25 190 ALA A C 1
ATOM 1527 O O . ALA A 1 190 ? 15.619 6.732 -12.444 1.00 78.25 190 ALA A O 1
ATOM 1528 N N . ALA A 1 191 ? 16.242 7.805 -10.546 1.00 70.62 191 ALA A N 1
ATOM 1529 C CA . ALA A 1 191 ? 15.018 8.574 -10.422 1.00 70.62 191 ALA A CA 1
ATOM 1530 C C . ALA A 1 191 ? 14.827 9.377 -11.701 1.0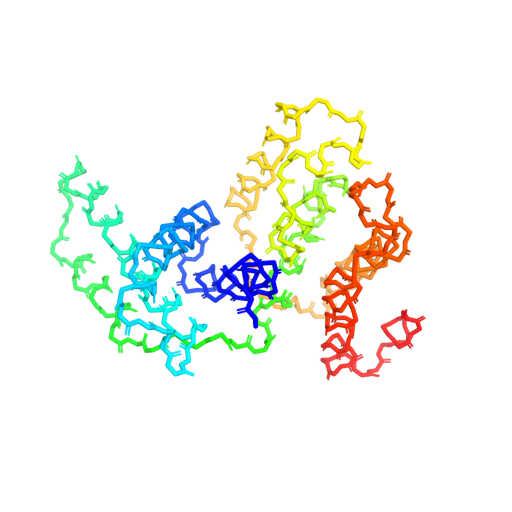0 70.62 191 ALA A C 1
ATOM 1532 O O . ALA A 1 191 ? 15.592 10.294 -12.009 1.00 70.62 191 ALA A O 1
ATOM 1533 N N . SER A 1 192 ? 13.803 9.013 -12.467 1.00 63.56 192 SER A N 1
ATOM 1534 C CA . SER A 1 192 ? 13.535 9.699 -13.723 1.00 63.56 192 SER A CA 1
ATOM 1535 C C . SER A 1 192 ? 13.038 11.123 -13.440 1.00 63.56 192 SER A C 1
ATOM 1537 O O . SER A 1 192 ? 13.059 11.972 -14.331 1.00 63.56 192 SER A O 1
ATOM 1539 N N . PHE A 1 193 ? 12.601 11.392 -12.194 1.00 57.91 193 PHE A N 1
ATOM 1540 C CA . PHE A 1 193 ? 12.003 12.645 -11.743 1.00 57.91 193 PHE A CA 1
ATOM 1541 C C . PHE A 1 193 ? 12.147 12.869 -10.223 1.00 57.91 193 PHE A C 1
ATOM 1543 O O . PHE A 1 193 ? 12.142 11.922 -9.440 1.00 57.91 193 PHE A O 1
ATOM 1550 N N . GLY A 1 194 ? 12.135 14.139 -9.804 1.00 60.81 194 GLY A N 1
ATOM 1551 C CA . GLY A 1 194 ? 12.297 14.565 -8.407 1.00 60.81 194 GLY A CA 1
ATOM 1552 C C . GLY A 1 194 ? 13.530 15.453 -8.240 1.00 60.81 194 GLY A C 1
ATOM 1553 O O . GLY A 1 194 ? 14.272 15.650 -9.199 1.00 60.81 194 GLY A O 1
ATOM 1554 N N . ASP A 1 195 ? 13.727 16.004 -7.042 1.00 60.25 195 ASP A N 1
ATOM 1555 C CA . ASP A 1 195 ? 14.937 16.785 -6.727 1.00 60.25 195 ASP A CA 1
ATOM 1556 C C . ASP A 1 195 ? 16.140 15.870 -6.420 1.00 60.25 195 ASP A C 1
ATOM 1558 O O . ASP A 1 195 ? 17.295 16.290 -6.510 1.00 60.25 195 ASP A O 1
ATOM 1562 N N . ASP A 1 196 ? 15.859 14.598 -6.115 1.00 67.94 196 ASP A N 1
ATOM 1563 C CA . ASP A 1 196 ? 16.846 13.569 -5.818 1.00 67.94 196 ASP A CA 1
ATOM 1564 C C . ASP A 1 196 ? 17.117 12.693 -7.044 1.00 67.94 196 ASP A C 1
ATOM 1566 O O . ASP A 1 196 ? 16.205 12.113 -7.629 1.00 67.94 196 ASP A O 1
ATOM 1570 N N . TRP A 1 197 ? 18.395 12.529 -7.383 1.00 69.62 197 TRP A N 1
ATOM 1571 C CA . TRP A 1 197 ? 18.861 11.635 -8.454 1.00 69.62 197 TRP A CA 1
ATOM 1572 C C . TRP A 1 197 ? 18.677 10.150 -8.115 1.00 69.62 197 TRP A C 1
ATOM 1574 O O . TRP A 1 197 ? 18.613 9.303 -9.006 1.00 69.62 197 TRP A O 1
ATOM 1584 N N . VAL A 1 198 ? 18.606 9.840 -6.818 1.00 78.94 198 VAL A N 1
ATOM 1585 C CA . VAL A 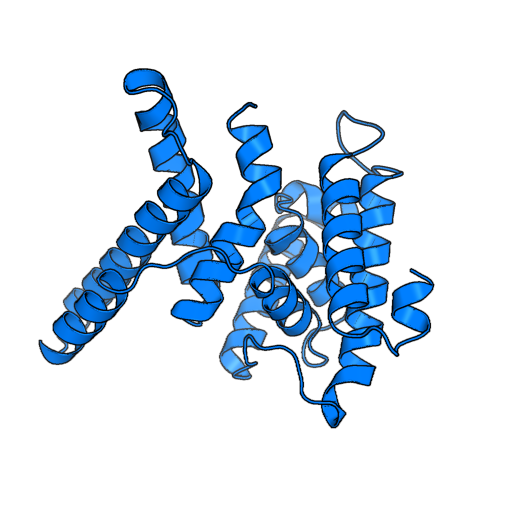1 198 ? 18.397 8.497 -6.277 1.00 78.94 198 VAL A CA 1
ATOM 1586 C C . VAL A 1 198 ? 17.364 8.582 -5.163 1.00 78.94 198 VAL A C 1
ATOM 1588 O O . VAL A 1 198 ? 17.581 9.241 -4.147 1.00 78.94 198 VAL A O 1
ATOM 1591 N N . ARG A 1 199 ? 16.266 7.850 -5.324 1.00 76.19 199 ARG A N 1
ATOM 1592 C CA . ARG A 1 199 ? 15.211 7.681 -4.326 1.00 76.19 199 ARG A CA 1
ATOM 1593 C C . ARG A 1 199 ? 15.467 6.421 -3.509 1.00 76.19 199 ARG A C 1
ATOM 1595 O O . ARG A 1 199 ? 14.981 5.327 -3.806 1.00 76.19 199 ARG A O 1
ATOM 1602 N N . ALA A 1 200 ? 16.298 6.576 -2.481 1.00 79.62 200 ALA A N 1
ATOM 1603 C CA . ALA A 1 200 ? 16.740 5.472 -1.631 1.00 79.62 200 ALA A CA 1
ATOM 1604 C C . ALA A 1 200 ? 15.584 4.770 -0.892 1.00 79.62 200 ALA A C 1
ATOM 1606 O O . ALA A 1 200 ? 15.688 3.579 -0.604 1.00 79.62 200 ALA A O 1
ATOM 1607 N N . ASP A 1 201 ? 14.489 5.483 -0.619 1.00 74.44 201 ASP A N 1
ATOM 1608 C CA . ASP A 1 201 ? 13.243 4.952 -0.062 1.00 74.44 201 ASP A CA 1
ATOM 1609 C C . ASP A 1 201 ? 12.633 3.873 -0.969 1.00 74.44 201 ASP A C 1
ATOM 1611 O O . ASP A 1 201 ? 12.339 2.771 -0.504 1.00 74.44 201 ASP A O 1
ATOM 1615 N N . LEU A 1 202 ? 12.540 4.141 -2.273 1.00 79.06 202 LEU A N 1
ATOM 1616 C CA . LEU A 1 202 ? 12.007 3.185 -3.247 1.00 79.06 202 LEU A CA 1
ATOM 1617 C C . LEU A 1 202 ? 12.923 1.993 -3.471 1.00 79.06 202 LEU A C 1
ATOM 1619 O O . LEU A 1 202 ? 12.452 0.856 -3.512 1.00 79.06 202 LEU A O 1
ATOM 1623 N N . CYS A 1 203 ? 14.233 2.231 -3.555 1.00 86.56 203 CYS A N 1
ATOM 1624 C CA . CYS A 1 203 ? 15.212 1.149 -3.604 1.00 86.56 203 CYS A CA 1
ATOM 1625 C C . CYS A 1 203 ? 15.090 0.243 -2.376 1.00 86.56 203 CYS A C 1
ATOM 1627 O O . CYS A 1 203 ? 15.067 -0.981 -2.504 1.00 86.56 203 CYS A O 1
ATOM 1629 N N . ALA A 1 204 ? 15.002 0.834 -1.181 1.00 83.44 204 ALA A N 1
ATOM 1630 C CA . ALA A 1 204 ? 14.878 0.091 0.064 1.00 83.44 204 ALA A CA 1
ATOM 1631 C C . ALA A 1 204 ? 13.589 -0.738 0.101 1.00 83.44 204 ALA A C 1
ATOM 1633 O O . ALA A 1 204 ? 13.626 -1.890 0.537 1.00 83.44 204 ALA A O 1
ATOM 1634 N N . GLU A 1 205 ? 12.480 -0.189 -0.393 1.00 82.25 205 GLU A N 1
ATOM 1635 C CA . GLU A 1 205 ? 11.201 -0.891 -0.462 1.00 82.25 205 GLU A CA 1
ATOM 1636 C C . GLU A 1 205 ? 11.227 -2.043 -1.475 1.00 82.25 205 GLU A C 1
ATOM 1638 O O . GLU A 1 205 ? 10.851 -3.165 -1.133 1.00 82.25 205 GLU A O 1
ATOM 1643 N N . ALA A 1 206 ? 11.761 -1.827 -2.680 1.00 88.00 206 ALA A N 1
ATOM 1644 C CA . ALA A 1 206 ? 11.933 -2.893 -3.666 1.00 88.00 206 ALA A CA 1
ATOM 1645 C C . ALA A 1 206 ? 12.818 -4.030 -3.127 1.00 88.00 206 ALA A C 1
ATOM 1647 O O . ALA A 1 206 ? 12.452 -5.203 -3.215 1.00 88.00 206 ALA A O 1
ATOM 1648 N N . ILE A 1 207 ? 13.938 -3.693 -2.475 1.00 89.06 207 ILE A N 1
ATOM 1649 C CA . ILE A 1 207 ? 14.818 -4.670 -1.818 1.00 89.06 207 ILE A CA 1
ATOM 1650 C C . ILE A 1 207 ? 14.078 -5.405 -0.693 1.00 89.06 207 ILE A C 1
ATOM 1652 O O . ILE A 1 207 ? 14.251 -6.614 -0.520 1.00 89.06 207 ILE A O 1
ATOM 1656 N N . ARG A 1 208 ? 13.261 -4.701 0.101 1.00 86.62 208 ARG A N 1
ATOM 1657 C CA . ARG A 1 208 ? 12.467 -5.305 1.179 1.00 86.62 208 ARG A CA 1
ATOM 1658 C C . ARG A 1 208 ? 11.483 -6.329 0.617 1.00 86.62 208 ARG A C 1
ATOM 1660 O O . ARG A 1 208 ? 11.449 -7.452 1.120 1.00 86.62 208 ARG A O 1
ATOM 1667 N N . LEU A 1 209 ? 10.741 -5.966 -0.428 1.00 86.25 209 LEU A N 1
ATOM 1668 C CA . LEU A 1 209 ? 9.781 -6.838 -1.105 1.00 86.25 209 LEU A CA 1
ATOM 1669 C C . LEU A 1 209 ? 10.474 -8.047 -1.750 1.00 86.25 209 LEU A C 1
ATOM 1671 O O . LEU A 1 209 ? 10.048 -9.179 -1.523 1.00 86.25 209 LEU A O 1
ATOM 1675 N N . GLY A 1 210 ? 11.594 -7.840 -2.449 1.00 88.81 210 GLY A N 1
ATOM 1676 C CA . GLY A 1 210 ? 12.398 -8.926 -3.022 1.00 88.81 210 GLY A CA 1
ATOM 1677 C C . GLY A 1 210 ? 12.907 -9.902 -1.957 1.00 88.81 210 GLY A C 1
ATOM 1678 O O . GLY A 1 210 ? 12.737 -11.114 -2.070 1.00 88.81 210 GLY A O 1
ATOM 1679 N N . ARG A 1 211 ? 13.431 -9.394 -0.835 1.00 89.19 211 ARG A N 1
ATOM 1680 C CA . ARG A 1 211 ? 13.857 -10.238 0.298 1.00 89.19 211 ARG A CA 1
ATOM 1681 C C . ARG A 1 211 ? 12.704 -11.013 0.927 1.00 89.19 211 ARG A C 1
ATOM 1683 O O . ARG A 1 211 ? 12.919 -12.125 1.407 1.00 89.19 211 ARG A O 1
ATOM 1690 N N . MET A 1 212 ? 11.506 -10.436 0.973 1.00 85.88 212 MET A N 1
ATOM 1691 C CA . MET A 1 212 ? 10.320 -11.137 1.459 1.00 85.88 212 MET A CA 1
ATOM 1692 C C . MET A 1 212 ? 9.912 -12.270 0.517 1.00 85.88 212 MET A C 1
ATOM 1694 O O . MET A 1 212 ? 9.621 -13.360 1.007 1.00 85.88 212 MET A O 1
ATOM 1698 N N . LEU A 1 213 ? 9.971 -12.056 -0.801 1.00 87.62 213 LEU A N 1
ATOM 1699 C CA . LEU A 1 213 ? 9.749 -13.120 -1.782 1.00 87.62 213 LEU A CA 1
ATOM 1700 C C . LEU A 1 213 ? 10.757 -14.254 -1.623 1.00 87.62 213 LEU A C 1
ATOM 1702 O O . LEU A 1 213 ? 10.343 -15.402 -1.540 1.00 87.62 213 LEU A O 1
ATOM 1706 N N . VAL A 1 214 ? 12.054 -13.954 -1.488 1.00 87.81 214 VAL A N 1
ATOM 1707 C CA . VAL A 1 214 ? 13.099 -14.983 -1.301 1.00 87.81 214 VAL A CA 1
ATOM 1708 C C . VAL A 1 214 ? 12.833 -15.845 -0.064 1.00 87.81 214 VAL A C 1
ATOM 1710 O O . VAL A 1 214 ? 13.103 -17.044 -0.071 1.00 87.81 214 VAL A O 1
ATOM 1713 N N . ARG A 1 215 ? 12.310 -15.250 1.015 1.00 85.94 215 ARG A N 1
ATOM 1714 C CA . ARG A 1 215 ? 11.965 -15.991 2.238 1.00 85.94 215 ARG A CA 1
ATOM 1715 C C . ARG A 1 215 ? 10.734 -16.871 2.063 1.00 85.94 215 ARG A C 1
ATOM 1717 O O . ARG A 1 215 ? 10.694 -17.943 2.655 1.00 85.94 215 ARG A O 1
ATOM 1724 N N . LEU A 1 216 ? 9.741 -16.401 1.312 1.00 83.12 216 LEU A N 1
ATOM 1725 C CA . LEU A 1 216 ? 8.501 -17.138 1.091 1.00 83.12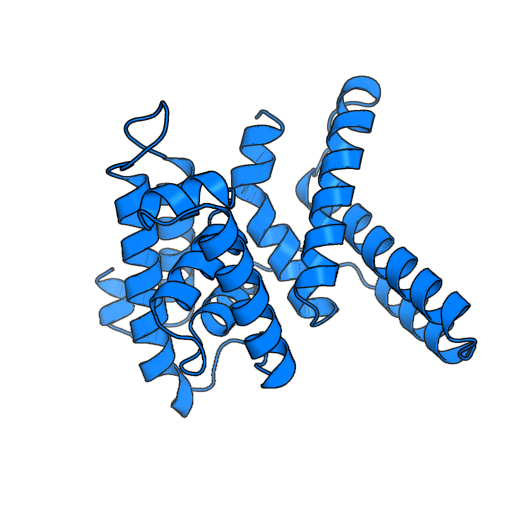 216 LEU A CA 1
ATOM 1726 C C . LEU A 1 216 ? 8.684 -18.269 0.073 1.00 83.12 216 LEU A C 1
ATOM 1728 O O . LEU A 1 216 ? 8.194 -19.371 0.289 1.00 83.12 216 LEU A O 1
ATOM 1732 N N . LEU A 1 217 ? 9.408 -17.991 -1.010 1.00 84.00 217 LEU A N 1
ATOM 1733 C CA . LEU A 1 217 ? 9.606 -18.869 -2.158 1.00 84.00 217 LEU A CA 1
ATOM 1734 C C . LEU A 1 217 ? 11.093 -19.210 -2.310 1.00 84.00 217 LEU A C 1
ATOM 1736 O O . LEU A 1 217 ? 11.727 -18.854 -3.305 1.00 84.00 217 LEU A O 1
ATOM 1740 N N . PRO A 1 218 ? 11.704 -19.892 -1.324 1.00 81.00 218 PRO A N 1
ATOM 1741 C CA . PRO A 1 218 ? 13.132 -20.141 -1.355 1.00 81.00 218 PRO A CA 1
ATOM 1742 C C . PRO A 1 218 ? 13.524 -21.057 -2.513 1.00 81.00 218 PRO A C 1
ATOM 1744 O O . PRO A 1 218 ? 14.671 -20.991 -2.933 1.00 81.00 218 PRO A O 1
ATOM 1747 N N . ALA A 1 219 ? 12.640 -21.913 -3.026 1.00 81.06 219 ALA A N 1
ATOM 1748 C CA . ALA A 1 219 ? 12.951 -22.811 -4.139 1.00 81.06 219 ALA A CA 1
ATOM 1749 C C . ALA A 1 219 ? 12.974 -22.106 -5.510 1.00 81.06 219 ALA A C 1
ATOM 1751 O O . ALA A 1 219 ? 13.597 -22.623 -6.440 1.00 81.06 219 ALA A O 1
ATOM 1752 N N . GLU A 1 220 ? 12.373 -20.917 -5.619 1.00 83.56 220 GLU A N 1
ATOM 1753 C CA . GLU A 1 220 ? 12.218 -20.218 -6.892 1.00 83.56 220 GLU A CA 1
ATOM 1754 C C . GLU A 1 220 ? 13.505 -19.521 -7.330 1.00 83.56 220 GLU A C 1
ATOM 1756 O O . GLU A 1 220 ? 14.053 -18.646 -6.653 1.00 83.56 220 GLU A O 1
ATOM 1761 N N . ARG A 1 221 ? 14.016 -19.924 -8.497 1.00 82.69 221 ARG A N 1
ATOM 1762 C CA . ARG A 1 221 ? 15.302 -19.434 -9.017 1.00 82.69 221 ARG A CA 1
ATOM 1763 C C . ARG A 1 221 ? 15.224 -17.982 -9.467 1.00 82.69 221 ARG A C 1
ATOM 1765 O O . ARG A 1 221 ? 16.159 -17.227 -9.218 1.00 82.69 221 ARG A O 1
ATOM 1772 N N . GLU A 1 222 ? 14.112 -17.601 -10.080 1.00 81.62 222 GLU A N 1
ATOM 1773 C CA . GLU A 1 222 ? 13.874 -16.250 -10.595 1.00 81.62 222 GLU A CA 1
ATOM 1774 C C . GLU A 1 222 ? 13.816 -15.228 -9.456 1.00 81.62 222 GLU A C 1
ATOM 1776 O O . GLU A 1 222 ? 14.429 -14.169 -9.537 1.00 81.62 222 GLU A O 1
ATOM 1781 N N . VAL A 1 223 ? 13.201 -15.605 -8.331 1.00 83.19 223 VAL A N 1
ATOM 1782 C CA . VAL A 1 223 ? 13.138 -14.789 -7.110 1.00 83.19 223 VAL A CA 1
ATOM 1783 C C . VAL A 1 223 ? 14.524 -14.527 -6.516 1.00 83.19 223 VAL A C 1
ATOM 1785 O O . VAL A 1 223 ? 14.780 -13.443 -5.999 1.00 83.19 223 VAL A O 1
ATOM 1788 N N . ARG A 1 224 ? 15.436 -15.503 -6.584 1.00 80.50 224 ARG A N 1
ATOM 1789 C CA . ARG A 1 224 ? 16.820 -15.344 -6.103 1.00 80.50 224 ARG A CA 1
ATOM 1790 C C . ARG A 1 224 ? 17.709 -14.543 -7.058 1.00 80.50 224 ARG A C 1
ATOM 1792 O O . ARG A 1 224 ? 18.782 -14.117 -6.638 1.00 80.50 224 ARG A O 1
ATOM 1799 N N . GLY A 1 225 ? 17.316 -14.429 -8.326 1.00 78.44 225 GLY A N 1
ATOM 1800 C CA . GLY A 1 225 ? 18.062 -13.716 -9.364 1.00 78.44 225 GLY A CA 1
ATOM 1801 C C . GLY A 1 225 ? 17.717 -12.230 -9.491 1.00 78.44 225 GLY A C 1
ATOM 1802 O O . GLY A 1 225 ? 18.425 -11.530 -10.214 1.00 78.44 225 GLY A O 1
ATOM 1803 N N . LEU A 1 226 ? 16.649 -11.781 -8.822 1.00 80.12 226 LEU A N 1
ATOM 1804 C CA . LEU A 1 226 ? 16.203 -10.386 -8.734 1.00 80.12 226 LEU A CA 1
ATOM 1805 C C . LEU A 1 226 ? 17.149 -9.532 -7.874 1.00 80.12 226 LEU A C 1
ATOM 1807 O O . LEU A 1 226 ? 17.433 -8.390 -8.297 1.00 80.12 226 LEU A O 1
#

Secondary structure (DSSP, 8-state):
--HHHHHHHHHHHHHHHHHHHH--HHHHHHHHHHHHHHHHHHHHHH---SSHHHHHHHHHHHHHHHHHHHHHHHHT--HHHHHHHHHHHHS-----TTHHHHHHHHHT-TTS-HHHHHHHHHHHTS---HHHHHHHTTS-HHHHHHHHHHHHHHHHHTT--SSPPPHHHHHHHHHHHHHHHHHHHHHHHT-SSSS-S--HHHHHHHHHHHHHHHHH-TT-HHHHH-